Protein AF-A0A101HIW9-F1 (afdb_monomer_lite)

Organism: NCBI:txid1641389

Secondary structure (DSSP, 8-state):
--B--EE--S--SS-GGGHHHHHHHHHHHHHHHTSTTT----EEEESS--TTSHHHHHHHHHHHHH-GGGEEEEEEETTEEEEEETTEEEEESS-HHHHHHHHHHHHH-TTEEEEEEETTS-EEEGGGT----TT--EEEEEEEEEE-GGGHHHHHHHHTTTS-HHHHHHHHHTTTT-S-EEEEEEEEESSS-TTS--HHHHHHHHHHHHHHTT---SEEEEEE-TTSHHHHTT-STTSHHHHHHHHTGGGSPTT-EEEEEEEEEE-TTS-EEEEEEEEEE---

Structure (mmCIF, N/CA/C/O backbone):
data_AF-A0A101HIW9-F1
#
_entry.id   AF-A0A101HIW9-F1
#
loop_
_atom_site.group_PDB
_atom_site.id
_atom_site.type_symbol
_atom_site.label_atom_id
_atom_site.label_alt_id
_atom_site.label_comp_id
_atom_site.label_asym_id
_atom_site.label_entity_id
_atom_site.label_seq_id
_atom_site.pdbx_PDB_ins_code
_atom_site.Cartn_x
_atom_site.Cartn_y
_atom_site.Cartn_z
_atom_site.occupancy
_atom_site.B_iso_or_equiv
_atom_site.auth_seq_id
_atom_site.auth_comp_id
_atom_site.auth_asym_id
_atom_site.auth_atom_id
_atom_site.pdbx_PDB_model_num
ATOM 1 N N . MET A 1 1 ? 28.608 -1.144 1.216 1.00 34.81 1 MET A N 1
ATOM 2 C CA . MET A 1 1 ? 29.018 -2.524 0.876 1.00 34.81 1 MET A CA 1
ATOM 3 C C . MET A 1 1 ? 27.973 -3.005 -0.121 1.00 34.81 1 MET A C 1
ATOM 5 O O . MET A 1 1 ? 26.808 -2.930 0.231 1.00 34.81 1 MET A O 1
ATOM 9 N N . ASN A 1 2 ? 28.337 -3.330 -1.366 1.00 40.16 2 ASN A N 1
ATOM 10 C CA . ASN A 1 2 ? 27.361 -3.779 -2.369 1.00 40.16 2 ASN A CA 1
ATOM 11 C C . ASN A 1 2 ? 27.163 -5.285 -2.200 1.00 40.16 2 ASN A C 1
ATOM 13 O O . ASN A 1 2 ? 28.128 -6.034 -2.337 1.00 40.16 2 ASN A O 1
ATOM 17 N N . THR A 1 3 ? 25.943 -5.707 -1.889 1.00 48.19 3 THR A N 1
ATOM 18 C CA . THR A 1 3 ? 25.574 -7.124 -1.821 1.00 48.19 3 THR A CA 1
ATOM 19 C C . THR A 1 3 ? 24.766 -7.457 -3.071 1.00 48.19 3 THR A C 1
ATOM 21 O O . THR A 1 3 ? 23.687 -6.896 -3.257 1.00 48.19 3 THR A O 1
ATOM 24 N N . GLU A 1 4 ? 25.291 -8.328 -3.934 1.00 50.09 4 GLU A N 1
ATOM 25 C CA . GLU A 1 4 ? 24.512 -8.951 -5.012 1.00 50.09 4 GLU A CA 1
ATOM 26 C C . GLU A 1 4 ? 23.578 -9.997 -4.388 1.00 50.09 4 GLU A C 1
ATOM 28 O O . GLU A 1 4 ? 24.033 -10.822 -3.593 1.00 50.09 4 GLU A O 1
ATOM 33 N N . LEU A 1 5 ? 22.277 -9.944 -4.694 1.00 57.50 5 LEU A N 1
ATOM 34 C CA . LEU A 1 5 ? 21.265 -10.774 -4.018 1.00 57.50 5 LEU A CA 1
ATOM 35 C C . LEU A 1 5 ? 20.655 -11.878 -4.895 1.00 57.50 5 LEU A C 1
ATOM 37 O O . LEU A 1 5 ? 19.839 -12.652 -4.406 1.00 57.50 5 LEU A O 1
ATOM 41 N N . GLY A 1 6 ? 21.104 -12.031 -6.143 1.00 59.78 6 GLY A N 1
ATOM 42 C CA . GLY A 1 6 ? 20.672 -13.119 -7.026 1.00 59.78 6 GLY A CA 1
ATOM 43 C C . GLY A 1 6 ? 19.211 -13.012 -7.487 1.00 59.78 6 GLY A C 1
ATOM 44 O O . GLY A 1 6 ? 18.568 -11.965 -7.387 1.00 59.78 6 GLY A O 1
ATOM 45 N N . THR A 1 7 ? 18.702 -14.100 -8.064 1.00 56.22 7 THR A N 1
ATOM 46 C CA . THR A 1 7 ? 17.312 -14.247 -8.525 1.00 56.22 7 THR A CA 1
ATOM 47 C C . THR A 1 7 ? 16.359 -14.505 -7.357 1.00 56.22 7 THR A C 1
ATOM 49 O O . THR A 1 7 ? 16.694 -15.230 -6.422 1.00 56.22 7 THR A O 1
ATOM 52 N N . ILE A 1 8 ? 15.145 -13.950 -7.422 1.00 55.88 8 ILE A N 1
ATOM 53 C CA . ILE A 1 8 ? 14.083 -14.208 -6.437 1.00 55.88 8 ILE A CA 1
ATOM 54 C C . ILE A 1 8 ? 13.556 -15.639 -6.657 1.00 55.88 8 ILE A C 1
ATOM 56 O O . ILE A 1 8 ? 12.660 -15.865 -7.465 1.00 55.88 8 ILE A O 1
ATOM 60 N N . GLU A 1 9 ? 14.120 -16.625 -5.956 1.00 49.16 9 GLU A N 1
ATOM 61 C CA . GLU A 1 9 ? 13.663 -18.025 -5.984 1.00 49.16 9 GLU A CA 1
ATOM 62 C C . GLU A 1 9 ? 12.508 -18.273 -5.001 1.00 49.16 9 GLU A C 1
ATOM 64 O O . GLU A 1 9 ? 12.597 -19.076 -4.074 1.00 49.16 9 GLU A O 1
ATOM 69 N N . THR A 1 10 ? 11.391 -17.582 -5.191 1.00 52.78 10 THR A N 1
ATOM 70 C CA . THR A 1 10 ? 10.134 -17.962 -4.537 1.00 52.78 10 THR A CA 1
ATOM 71 C C . THR A 1 10 ? 9.048 -18.025 -5.588 1.00 52.78 10 THR A C 1
ATOM 73 O O . THR A 1 10 ? 8.851 -17.049 -6.313 1.00 52.78 10 THR A O 1
ATOM 76 N N . GLU A 1 11 ? 8.349 -19.161 -5.676 1.00 60.62 11 GLU A N 1
ATOM 77 C CA . GLU A 1 11 ? 7.142 -19.259 -6.496 1.00 60.62 11 GLU A CA 1
ATOM 78 C C . GLU A 1 11 ? 6.208 -18.080 -6.176 1.00 60.62 11 GLU A C 1
ATOM 80 O O . GLU A 1 11 ? 6.000 -17.766 -4.997 1.00 60.62 11 GLU A O 1
ATOM 85 N N . PRO A 1 12 ? 5.665 -17.394 -7.197 1.00 76.94 12 PRO A N 1
ATOM 86 C CA . PRO A 1 12 ? 4.782 -16.268 -6.964 1.00 76.94 12 PRO A CA 1
ATOM 87 C C . PRO A 1 12 ? 3.559 -16.730 -6.166 1.00 76.94 12 PRO A C 1
ATOM 89 O O . PRO A 1 12 ? 2.855 -17.664 -6.541 1.00 76.94 12 PRO A O 1
ATOM 92 N N . ILE A 1 13 ? 3.267 -16.032 -5.071 1.00 86.31 13 ILE A N 1
ATOM 93 C CA . ILE A 1 13 ? 2.107 -16.286 -4.201 1.00 86.31 13 ILE A CA 1
ATOM 94 C C . ILE A 1 13 ? 0.777 -15.806 -4.816 1.00 86.31 13 ILE A C 1
ATOM 96 O O . ILE A 1 13 ? -0.187 -15.565 -4.096 1.00 86.31 13 ILE A O 1
ATOM 100 N N . TYR A 1 14 ? 0.716 -15.659 -6.138 1.00 91.19 14 TYR A N 1
ATOM 101 C CA . TYR A 1 14 ? -0.434 -15.202 -6.915 1.00 91.19 14 TYR A CA 1
ATOM 102 C C . TYR A 1 14 ? -0.603 -16.060 -8.175 1.00 91.19 14 TYR A C 1
ATOM 104 O O . TYR A 1 14 ? 0.326 -16.713 -8.641 1.00 91.19 14 TYR A O 1
ATOM 112 N N . GLU A 1 15 ? -1.813 -16.081 -8.726 1.00 92.50 15 GLU A N 1
ATOM 113 C CA . GLU A 1 15 ? -2.155 -16.819 -9.942 1.00 92.50 15 GLU A CA 1
ATOM 114 C C . GLU A 1 15 ? -2.088 -15.927 -11.181 1.00 92.50 15 GLU A C 1
ATOM 116 O O . GLU A 1 15 ? -2.186 -14.703 -11.109 1.00 92.50 15 GLU A O 1
ATOM 121 N N . LYS A 1 16 ? -2.020 -16.544 -12.367 1.00 92.38 16 LYS A N 1
ATOM 122 C CA . LYS A 1 16 ? -2.019 -15.808 -13.640 1.00 92.38 16 LYS A CA 1
ATOM 123 C C . LYS A 1 16 ? -3.239 -14.888 -13.802 1.00 92.38 16 LYS A C 1
ATOM 125 O O . LYS A 1 16 ? -3.132 -13.818 -14.395 1.00 92.38 16 LYS A O 1
ATOM 130 N N . ALA A 1 17 ? -4.390 -15.289 -13.260 1.00 93.25 17 ALA A N 1
ATOM 131 C CA . ALA A 1 17 ? -5.612 -14.486 -13.273 1.00 93.25 17 ALA A CA 1
ATOM 132 C C . ALA A 1 17 ? -5.530 -13.227 -12.384 1.00 93.25 17 ALA A C 1
ATOM 134 O O . ALA A 1 17 ? -6.309 -12.295 -12.578 1.00 93.25 17 ALA A O 1
ATOM 135 N N . ASP A 1 18 ? -4.589 -13.177 -11.437 1.00 94.69 18 ASP A N 1
ATOM 136 C CA . ASP A 1 18 ? -4.391 -12.051 -10.521 1.00 94.69 18 ASP A CA 1
ATOM 137 C C . ASP A 1 18 ? -3.546 -10.932 -11.147 1.00 94.69 18 ASP A C 1
ATOM 139 O O . ASP A 1 18 ? -3.641 -9.781 -10.719 1.00 94.69 18 ASP A O 1
ATOM 143 N N . ILE A 1 19 ? -2.742 -11.256 -12.169 1.00 95.31 19 ILE A N 1
ATOM 144 C CA . ILE A 1 19 ? -1.736 -10.358 -12.756 1.00 95.31 19 ILE A CA 1
ATOM 145 C C . ILE A 1 19 ? -2.316 -8.998 -13.172 1.00 95.31 19 ILE A C 1
ATOM 147 O O . ILE A 1 19 ? -1.735 -7.991 -12.767 1.00 95.31 19 ILE A O 1
ATOM 151 N N . PRO A 1 20 ? -3.448 -8.901 -13.906 1.00 95.44 20 PRO A N 1
ATOM 152 C CA . PRO A 1 20 ? -3.991 -7.596 -14.285 1.00 95.44 20 PRO A CA 1
ATOM 153 C C . PRO A 1 20 ? -4.339 -6.731 -13.068 1.00 95.44 20 PRO A C 1
ATOM 155 O O . PRO A 1 20 ? -4.004 -5.548 -13.026 1.00 95.44 20 PRO A O 1
ATOM 158 N N . SER A 1 21 ? -4.960 -7.332 -12.049 1.00 95.31 21 SER A N 1
ATOM 159 C CA . SER A 1 21 ? -5.334 -6.648 -10.809 1.00 95.31 21 SER A CA 1
ATOM 160 C C . SER A 1 21 ? -4.121 -6.198 -9.999 1.00 95.31 21 SER A C 1
ATOM 162 O O . SER A 1 21 ? -4.102 -5.065 -9.517 1.00 95.31 21 SER A O 1
ATOM 164 N N . LEU A 1 22 ? -3.108 -7.060 -9.862 1.00 95.44 22 LEU A N 1
ATOM 165 C CA . LEU A 1 22 ? -1.862 -6.727 -9.171 1.00 95.44 22 LEU A CA 1
ATOM 166 C C . LEU A 1 22 ? -1.113 -5.611 -9.882 1.00 95.44 22 LEU A C 1
ATOM 168 O O . LEU A 1 22 ? -0.763 -4.623 -9.244 1.00 95.44 22 LEU A O 1
ATOM 172 N N . ALA A 1 23 ? -0.914 -5.738 -11.195 1.00 95.38 23 ALA A N 1
ATOM 173 C CA . ALA A 1 23 ? -0.228 -4.726 -11.981 1.00 95.38 23 ALA A CA 1
ATOM 174 C C . ALA A 1 23 ? -0.913 -3.368 -11.830 1.00 95.38 23 ALA A C 1
ATOM 176 O O . ALA A 1 23 ? -0.252 -2.391 -11.512 1.00 95.38 23 ALA A O 1
ATOM 177 N N . ALA A 1 24 ? -2.240 -3.312 -11.961 1.00 94.56 24 ALA A N 1
ATOM 178 C CA . ALA A 1 24 ? -3.004 -2.082 -11.788 1.00 94.56 24 ALA A CA 1
ATOM 179 C C . ALA A 1 24 ? -2.847 -1.459 -10.393 1.00 94.56 24 ALA A C 1
ATOM 181 O O . ALA A 1 24 ? -2.619 -0.254 -10.283 1.00 94.56 24 ALA A O 1
ATOM 182 N N . ALA A 1 25 ? -2.942 -2.262 -9.330 1.00 94.81 25 ALA A N 1
ATOM 183 C CA . ALA A 1 25 ? -2.766 -1.787 -7.960 1.00 94.81 25 ALA A CA 1
ATOM 184 C C . ALA A 1 25 ? -1.347 -1.233 -7.725 1.00 94.81 25 ALA A C 1
ATOM 186 O O . ALA A 1 25 ? -1.189 -0.137 -7.182 1.00 94.81 25 ALA A O 1
ATOM 187 N N . LEU A 1 26 ? -0.329 -1.948 -8.213 1.00 94.38 26 LEU A N 1
ATOM 188 C CA . LEU A 1 26 ? 1.074 -1.539 -8.153 1.00 94.38 26 LEU A CA 1
ATOM 189 C C . LEU A 1 26 ? 1.344 -0.277 -8.985 1.00 94.38 26 LEU A C 1
ATOM 191 O O . LEU A 1 26 ? 2.074 0.597 -8.526 1.00 94.38 26 LEU A O 1
ATOM 195 N N . THR A 1 27 ? 0.730 -0.127 -10.163 1.00 94.00 27 THR A N 1
ATOM 196 C CA . THR A 1 27 ? 0.851 1.094 -10.974 1.00 94.00 27 THR A CA 1
ATOM 197 C C . THR A 1 27 ? 0.331 2.303 -10.201 1.00 94.00 27 THR A C 1
ATOM 199 O O . THR A 1 27 ? 1.040 3.299 -10.100 1.00 94.00 27 THR A O 1
ATOM 202 N N . ILE A 1 28 ? -0.858 2.215 -9.583 1.00 92.75 28 ILE A N 1
ATOM 203 C CA . ILE A 1 28 ? -1.391 3.315 -8.758 1.00 92.75 28 ILE A CA 1
ATOM 204 C C . ILE A 1 28 ? -0.431 3.669 -7.622 1.00 92.75 28 ILE A C 1
ATOM 206 O O . ILE A 1 28 ? -0.163 4.854 -7.403 1.00 92.75 28 ILE A O 1
ATOM 210 N N . TYR A 1 29 ? 0.084 2.658 -6.916 1.00 90.62 29 TYR A N 1
ATOM 211 C CA . TYR A 1 29 ? 1.049 2.846 -5.836 1.00 90.62 29 TYR A CA 1
ATOM 212 C C . TYR A 1 29 ? 2.284 3.611 -6.325 1.00 90.62 29 TYR A C 1
ATOM 214 O O . TYR A 1 29 ? 2.568 4.708 -5.845 1.00 90.62 29 TYR A O 1
ATOM 222 N N . VAL A 1 30 ? 2.974 3.082 -7.336 1.00 91.19 30 VAL A N 1
ATOM 223 C CA . VAL A 1 30 ? 4.224 3.660 -7.843 1.00 91.19 30 VAL A CA 1
ATOM 224 C C . VAL A 1 30 ? 3.991 5.071 -8.387 1.00 91.19 30 VAL A C 1
ATOM 226 O O . VAL A 1 30 ? 4.743 5.988 -8.052 1.00 91.19 30 VAL A O 1
ATOM 229 N N . THR A 1 31 ? 2.921 5.294 -9.157 1.00 91.31 31 THR A N 1
ATOM 230 C CA . THR A 1 31 ? 2.594 6.621 -9.699 1.00 91.31 31 THR A CA 1
ATOM 231 C C . THR A 1 31 ? 2.327 7.649 -8.598 1.00 91.31 31 THR A C 1
ATOM 233 O O . THR A 1 31 ? 2.721 8.810 -8.733 1.00 91.31 31 THR A O 1
ATOM 236 N N . ALA A 1 32 ? 1.656 7.264 -7.511 1.00 86.00 32 ALA A N 1
ATOM 237 C CA . ALA A 1 32 ? 1.356 8.185 -6.421 1.00 86.00 32 ALA A CA 1
ATOM 238 C C . ALA A 1 32 ? 2.575 8.511 -5.563 1.00 86.00 32 ALA A C 1
ATOM 240 O O . ALA A 1 32 ? 2.798 9.680 -5.248 1.00 86.00 32 ALA A O 1
ATOM 241 N N . PHE A 1 33 ? 3.381 7.505 -5.226 1.00 85.25 33 PHE A N 1
ATOM 242 C CA . PHE A 1 33 ? 4.574 7.689 -4.402 1.00 85.25 33 PHE A CA 1
ATOM 243 C C . PHE A 1 33 ? 5.720 8.363 -5.171 1.00 85.25 33 PHE A C 1
ATOM 245 O O . PHE A 1 33 ? 6.535 9.056 -4.571 1.00 85.25 33 PHE A O 1
ATOM 252 N N . SER A 1 34 ? 5.720 8.302 -6.507 1.00 87.00 34 SER A N 1
ATOM 253 C CA . SER A 1 34 ? 6.641 9.077 -7.357 1.00 87.00 34 SER A CA 1
ATOM 254 C C . SER A 1 34 ? 6.387 10.592 -7.329 1.00 87.00 34 SER A C 1
ATOM 256 O O . SER A 1 34 ? 7.214 11.374 -7.805 1.00 87.00 34 SER A O 1
ATOM 258 N N . LYS A 1 35 ? 5.242 11.035 -6.796 1.00 82.12 35 LYS A N 1
ATOM 259 C CA . LYS A 1 35 ? 4.854 12.449 -6.704 1.00 82.12 35 LYS A CA 1
ATOM 260 C C . LYS A 1 35 ? 5.071 12.986 -5.281 1.00 82.12 35 LYS A C 1
ATOM 262 O O . LYS A 1 35 ? 5.187 12.209 -4.328 1.00 82.12 35 LYS A O 1
ATOM 267 N N . PRO A 1 36 ? 5.111 14.320 -5.095 1.00 73.75 36 PRO A N 1
ATOM 268 C CA . PRO A 1 36 ? 5.168 14.899 -3.763 1.00 73.75 36 PRO A CA 1
ATOM 269 C C . PRO A 1 36 ? 4.015 14.411 -2.870 1.00 73.75 36 PRO A C 1
ATOM 271 O O . PRO A 1 36 ? 2.881 14.302 -3.340 1.00 73.75 36 PRO A O 1
ATOM 274 N N . PRO A 1 37 ? 4.272 14.207 -1.568 1.00 67.50 37 PRO A N 1
ATOM 275 C CA . PRO A 1 37 ? 5.531 14.492 -0.867 1.00 67.50 37 PRO A CA 1
ATOM 276 C C . PRO A 1 37 ? 6.562 13.364 -0.869 1.00 67.50 37 PRO A C 1
ATOM 278 O O . PRO A 1 37 ? 7.690 13.616 -0.469 1.00 67.50 37 PRO A O 1
ATOM 281 N N . PHE A 1 38 ? 6.179 12.151 -1.265 1.00 75.69 38 PHE A N 1
ATOM 282 C CA . PHE A 1 38 ? 7.033 10.975 -1.126 1.00 75.69 38 PHE A CA 1
ATOM 283 C C . PHE A 1 38 ? 8.233 11.050 -2.074 1.00 75.69 38 PHE A C 1
ATOM 285 O O . PHE A 1 38 ? 9.352 10.782 -1.653 1.00 75.69 38 PHE A O 1
ATOM 292 N N . ASN A 1 39 ? 8.012 11.514 -3.313 1.00 78.19 39 ASN A N 1
ATOM 293 C CA . ASN A 1 39 ? 9.052 11.687 -4.335 1.00 78.19 39 ASN A CA 1
ATOM 294 C C . ASN A 1 39 ? 9.911 10.423 -4.560 1.00 78.19 39 ASN A C 1
ATOM 296 O O . ASN A 1 39 ? 11.082 10.513 -4.923 1.00 78.19 39 ASN A O 1
ATOM 300 N N . GLU A 1 40 ? 9.323 9.239 -4.387 1.00 83.75 40 GLU A N 1
ATOM 301 C CA . GLU A 1 40 ? 9.961 7.926 -4.528 1.00 83.75 40 GLU A CA 1
ATOM 302 C C . GLU A 1 40 ? 10.022 7.495 -6.001 1.00 83.75 40 GLU A C 1
ATOM 304 O O . GLU A 1 40 ? 9.524 6.442 -6.400 1.00 83.75 40 GLU A O 1
ATOM 309 N N . LYS A 1 41 ? 10.600 8.355 -6.843 1.00 88.31 41 LYS A N 1
ATOM 310 C CA . LYS A 1 41 ? 10.679 8.128 -8.287 1.00 88.31 41 LYS A CA 1
ATOM 311 C C . LYS A 1 41 ? 11.554 6.929 -8.622 1.00 88.31 41 LYS A C 1
ATOM 313 O O . LYS A 1 41 ? 12.650 6.770 -8.084 1.00 88.31 41 LYS A O 1
ATOM 318 N N . TRP A 1 42 ? 11.101 6.139 -9.587 1.00 92.25 42 TRP A N 1
ATOM 319 C CA . TRP A 1 42 ? 11.927 5.108 -10.203 1.00 92.25 42 TRP A CA 1
ATOM 320 C C . TRP A 1 42 ? 12.833 5.740 -11.256 1.00 92.25 42 TRP A C 1
ATOM 322 O O . TRP A 1 42 ? 12.396 6.600 -12.019 1.00 92.25 42 TRP A O 1
ATOM 332 N N . THR A 1 43 ? 14.096 5.319 -11.301 1.00 92.19 43 THR A N 1
ATOM 333 C CA . THR A 1 43 ? 15.076 5.850 -12.261 1.00 92.19 43 THR A CA 1
ATOM 334 C C . THR A 1 43 ? 15.527 4.748 -13.204 1.00 92.19 43 THR A C 1
ATOM 336 O O . THR A 1 43 ? 16.073 3.744 -12.756 1.00 92.19 43 THR A O 1
ATOM 339 N N . VAL A 1 44 ? 15.331 4.934 -14.509 1.00 93.69 44 VAL A N 1
ATOM 340 C CA . VAL A 1 44 ? 15.796 3.988 -15.534 1.00 93.69 44 VAL A CA 1
ATOM 341 C C . VAL A 1 44 ? 17.227 4.332 -15.923 1.00 93.69 44 VAL A C 1
ATOM 343 O O . VAL A 1 44 ? 17.543 5.479 -16.232 1.00 93.69 44 VAL A O 1
ATOM 346 N N . GLN A 1 45 ? 18.104 3.337 -15.852 1.00 93.19 45 GLN A N 1
ATOM 347 C CA . GLN A 1 45 ? 19.527 3.464 -16.165 1.00 93.19 45 GLN A CA 1
ATOM 348 C C . GLN A 1 45 ? 19.826 2.942 -17.574 1.00 93.19 45 GLN A C 1
ATOM 350 O O . GLN A 1 45 ? 20.647 3.522 -18.281 1.00 93.19 45 GLN A O 1
ATOM 355 N N . GLU A 1 46 ? 19.168 1.849 -17.970 1.00 93.19 46 GLU A N 1
ATOM 356 C CA . GLU A 1 46 ? 19.335 1.173 -19.261 1.00 93.19 46 GLU A CA 1
ATOM 357 C C . GLU A 1 46 ? 17.965 0.620 -19.714 1.00 93.19 46 GLU A C 1
ATOM 359 O O . GLU A 1 46 ? 17.185 0.175 -18.868 1.00 93.19 46 GLU A O 1
ATOM 364 N N . GLY A 1 47 ? 17.677 0.642 -21.021 1.00 91.94 47 GLY A N 1
ATOM 365 C CA . GLY A 1 47 ? 16.416 0.159 -21.615 1.00 91.94 47 GLY A CA 1
ATOM 366 C C . GLY A 1 47 ? 15.443 1.266 -22.054 1.00 91.94 47 GLY A C 1
ATOM 367 O O . GLY A 1 47 ? 15.602 2.428 -21.685 1.00 91.94 47 GLY A O 1
ATOM 368 N N . ASP A 1 48 ? 14.447 0.895 -22.868 1.00 90.25 48 ASP A N 1
ATOM 369 C CA . ASP A 1 48 ? 13.355 1.771 -23.328 1.00 90.25 48 ASP A CA 1
ATOM 370 C C . ASP A 1 48 ? 12.113 1.537 -22.455 1.00 90.25 48 ASP A C 1
ATOM 372 O O . ASP A 1 48 ? 11.286 0.669 -22.731 1.00 90.25 48 ASP A O 1
ATOM 376 N N . PHE A 1 49 ? 12.069 2.239 -21.324 1.00 93.38 49 PHE A N 1
ATOM 377 C CA . PHE A 1 49 ? 11.002 2.171 -20.329 1.00 93.38 49 PHE A CA 1
ATOM 378 C C . PHE A 1 49 ? 10.871 3.534 -19.645 1.00 93.38 49 PHE A C 1
ATOM 380 O O . PHE A 1 49 ? 11.866 4.096 -19.182 1.00 93.38 49 PHE A O 1
ATOM 387 N N . ASN A 1 50 ? 9.652 4.060 -19.550 1.00 93.69 50 ASN A N 1
ATOM 388 C CA . ASN A 1 50 ? 9.337 5.290 -18.843 1.00 93.69 50 ASN A CA 1
ATOM 389 C C . ASN A 1 50 ? 8.360 5.029 -17.677 1.00 93.69 50 ASN A C 1
ATOM 391 O O . ASN A 1 50 ? 7.147 4.975 -17.885 1.00 93.69 50 ASN A O 1
ATOM 395 N N . PRO A 1 51 ? 8.846 4.944 -16.423 1.00 91.62 51 PRO A N 1
ATOM 396 C CA . PRO A 1 51 ? 7.997 4.694 -15.259 1.00 91.62 51 PRO A CA 1
ATOM 397 C C . PRO A 1 51 ? 7.060 5.865 -14.911 1.00 91.62 51 PRO A C 1
ATOM 399 O O . PRO A 1 51 ? 6.190 5.704 -14.055 1.00 91.62 51 PRO A O 1
ATOM 402 N N . GLU A 1 52 ? 7.235 7.045 -15.521 1.00 90.50 52 GLU A N 1
ATOM 403 C CA . GLU A 1 52 ? 6.341 8.191 -15.313 1.00 90.50 52 GLU A CA 1
ATOM 404 C C . GLU A 1 52 ? 5.069 8.110 -16.181 1.00 90.50 52 GLU A C 1
ATOM 406 O O . GLU A 1 52 ? 4.060 8.725 -15.825 1.00 90.50 52 GLU A O 1
ATOM 411 N N . GLU A 1 53 ? 5.083 7.324 -17.267 1.00 93.00 53 GLU A N 1
ATOM 412 C CA . GLU A 1 53 ? 3.919 7.083 -18.128 1.00 93.00 53 GLU A CA 1
ATOM 413 C C . GLU A 1 53 ? 3.099 5.905 -17.596 1.00 93.00 53 GLU A C 1
ATOM 415 O O . GLU A 1 53 ? 3.608 4.803 -17.375 1.00 93.00 53 GLU A O 1
ATOM 420 N N . PHE A 1 54 ? 1.804 6.136 -17.377 1.00 90.88 54 PHE A N 1
ATOM 421 C CA . PHE A 1 54 ? 0.942 5.195 -16.664 1.00 90.88 54 PHE A CA 1
ATOM 422 C C . PHE A 1 54 ? 0.815 3.850 -17.395 1.00 90.88 54 PHE A C 1
ATOM 424 O O . PHE A 1 54 ? 0.952 2.784 -16.789 1.00 90.88 54 PHE A O 1
ATOM 431 N N . GLU A 1 55 ? 0.557 3.893 -18.701 1.00 92.38 55 GLU A N 1
ATOM 432 C CA . GLU A 1 55 ? 0.378 2.712 -19.544 1.00 92.38 55 GLU A CA 1
ATOM 433 C C . GLU A 1 55 ? 1.670 1.902 -19.693 1.00 92.38 55 GLU A C 1
ATOM 435 O O . GLU A 1 55 ? 1.620 0.668 -19.709 1.00 92.38 55 GLU A O 1
ATOM 440 N N . ASP A 1 56 ? 2.818 2.579 -19.769 1.00 94.56 56 ASP A N 1
ATOM 441 C CA . ASP A 1 56 ? 4.124 1.930 -19.886 1.00 94.56 56 ASP A CA 1
ATOM 442 C C . ASP A 1 56 ? 4.497 1.228 -18.573 1.00 94.56 56 ASP A C 1
ATOM 444 O O . ASP A 1 56 ? 4.780 0.030 -18.555 1.00 94.56 56 ASP A O 1
ATOM 448 N N . LEU A 1 57 ? 4.338 1.915 -17.436 1.00 94.62 57 LEU A N 1
ATOM 449 C CA . LEU A 1 57 ? 4.508 1.325 -16.107 1.00 94.62 57 LEU A CA 1
ATOM 450 C C . LEU A 1 57 ? 3.588 0.119 -15.873 1.00 94.62 57 LEU A C 1
ATOM 452 O O . LEU A 1 57 ? 4.033 -0.901 -15.342 1.00 94.62 57 LEU A O 1
ATOM 456 N N . ASN A 1 58 ? 2.313 0.202 -16.260 1.00 94.12 58 ASN A N 1
ATOM 457 C CA . ASN A 1 58 ? 1.392 -0.923 -16.114 1.00 94.12 58 ASN A CA 1
ATOM 458 C C . ASN A 1 58 ? 1.804 -2.118 -16.982 1.00 94.12 58 ASN A C 1
ATOM 460 O O . ASN A 1 58 ? 1.869 -3.245 -16.489 1.00 94.12 58 ASN A O 1
ATOM 464 N N . SER A 1 59 ? 2.154 -1.867 -18.244 1.00 94.25 59 SER A N 1
ATOM 465 C CA . SER A 1 59 ? 2.619 -2.899 -19.176 1.00 94.25 59 SER A CA 1
ATOM 466 C C . SER A 1 59 ? 3.916 -3.554 -18.697 1.00 94.25 59 SER A C 1
ATOM 468 O O . SER A 1 59 ? 4.061 -4.779 -18.756 1.00 94.25 59 SER A O 1
ATOM 470 N N . PHE A 1 60 ? 4.847 -2.760 -18.170 1.00 95.56 60 PHE A N 1
ATOM 471 C CA . PHE A 1 60 ? 6.078 -3.242 -17.557 1.00 95.56 60 PHE A CA 1
ATOM 472 C C . PHE A 1 60 ? 5.786 -4.156 -16.359 1.00 95.56 60 PHE A C 1
ATOM 474 O O . PHE A 1 60 ? 6.263 -5.290 -16.318 1.00 95.56 60 PHE A O 1
ATOM 481 N N . LEU A 1 61 ? 4.936 -3.718 -15.425 1.00 95.31 61 LEU A N 1
ATOM 482 C CA . LEU A 1 61 ? 4.571 -4.501 -14.240 1.00 95.31 61 LEU A CA 1
ATOM 483 C C . LEU A 1 61 ? 3.839 -5.804 -14.590 1.00 95.31 61 LEU A C 1
ATOM 485 O O . LEU A 1 61 ? 4.117 -6.827 -13.969 1.00 95.31 61 LEU A O 1
ATOM 489 N N . ILE A 1 62 ? 2.968 -5.816 -15.608 1.00 95.50 62 ILE A N 1
ATOM 490 C CA . ILE A 1 62 ? 2.362 -7.059 -16.122 1.00 95.50 62 ILE A CA 1
ATOM 491 C C . ILE A 1 62 ? 3.450 -8.039 -16.570 1.00 95.50 62 ILE A C 1
ATOM 493 O O . ILE A 1 62 ? 3.395 -9.215 -16.220 1.00 95.50 62 ILE A O 1
ATOM 497 N N . ASN A 1 63 ? 4.451 -7.568 -17.321 1.00 95.38 63 ASN A N 1
ATOM 498 C CA . ASN A 1 63 ? 5.540 -8.422 -17.791 1.00 95.38 63 ASN A CA 1
ATOM 499 C C . ASN A 1 63 ? 6.395 -8.965 -16.641 1.00 95.38 63 ASN A C 1
ATOM 501 O O . ASN A 1 63 ? 6.755 -10.142 -16.669 1.00 95.38 63 ASN A O 1
ATOM 505 N N . VAL A 1 64 ? 6.700 -8.128 -15.645 1.00 94.88 64 VAL A N 1
ATOM 506 C CA . VAL A 1 64 ? 7.430 -8.542 -14.439 1.00 94.88 64 VAL A CA 1
ATOM 507 C C . VAL A 1 64 ? 6.658 -9.624 -13.686 1.00 94.88 64 VAL A C 1
ATOM 509 O O . VAL A 1 64 ? 7.241 -10.636 -13.314 1.00 94.88 64 VAL A O 1
ATOM 512 N N . LEU A 1 65 ? 5.348 -9.451 -13.502 1.00 94.75 65 LEU A N 1
ATOM 513 C CA . LEU A 1 65 ? 4.500 -10.414 -12.794 1.00 94.75 65 LEU A CA 1
ATOM 514 C C . LEU A 1 65 ? 4.250 -11.710 -13.588 1.00 94.75 65 LEU A C 1
ATOM 516 O O . LEU A 1 65 ? 4.066 -12.764 -12.990 1.00 94.75 65 LEU A O 1
ATOM 520 N N . ASP A 1 66 ? 4.239 -11.663 -14.924 1.00 94.38 66 ASP A N 1
ATOM 521 C CA . ASP A 1 66 ? 4.103 -12.866 -15.768 1.00 94.38 66 ASP A CA 1
ATOM 522 C C . ASP A 1 66 ? 5.407 -13.680 -15.824 1.00 94.38 66 ASP A C 1
ATOM 524 O O . ASP A 1 66 ? 5.372 -14.890 -16.050 1.00 94.38 66 ASP A O 1
ATOM 528 N N . LYS A 1 67 ? 6.562 -13.036 -15.598 1.00 92.75 67 LYS A N 1
ATOM 529 C CA . LYS A 1 67 ? 7.887 -13.679 -15.603 1.00 92.75 67 LYS A CA 1
ATOM 530 C C . LYS A 1 67 ? 8.765 -13.229 -14.430 1.00 92.75 67 LYS A C 1
ATOM 532 O O . LYS A 1 67 ? 9.843 -12.680 -14.658 1.00 92.75 67 LYS A O 1
ATOM 537 N N . PRO A 1 68 ? 8.359 -13.481 -13.176 1.00 90.19 68 PRO A N 1
ATOM 538 C CA . PRO A 1 68 ? 9.078 -12.983 -12.004 1.00 90.19 68 PRO A CA 1
ATOM 539 C C . PRO A 1 68 ? 10.514 -13.512 -11.909 1.00 90.19 68 PRO A C 1
ATOM 541 O O . PRO A 1 68 ? 11.380 -12.819 -11.388 1.00 90.19 68 PRO A O 1
ATOM 544 N N . GLN A 1 69 ? 10.798 -14.694 -12.466 1.00 87.31 69 GLN A N 1
ATOM 545 C CA . GLN A 1 69 ? 12.147 -15.268 -12.511 1.00 87.31 69 GLN A CA 1
ATOM 546 C C . GLN A 1 69 ? 13.141 -14.464 -13.368 1.00 87.31 69 GLN A C 1
ATOM 548 O O . GLN A 1 69 ? 14.348 -14.613 -13.197 1.00 87.31 69 GLN A O 1
ATOM 553 N N . ASP A 1 70 ? 12.651 -13.622 -14.286 1.00 91.56 70 ASP A N 1
ATOM 554 C CA . ASP A 1 70 ? 13.494 -12.761 -15.124 1.00 91.56 70 ASP A CA 1
ATOM 555 C C . ASP A 1 70 ? 13.885 -11.457 -14.385 1.00 91.56 70 ASP A C 1
ATOM 557 O O . ASP A 1 70 ? 14.669 -10.666 -14.916 1.00 91.56 70 ASP A O 1
ATOM 561 N N . LEU A 1 71 ? 13.330 -11.202 -13.187 1.00 90.94 71 LEU A N 1
ATOM 562 C CA . LEU A 1 71 ? 13.669 -10.059 -12.336 1.00 90.94 71 LEU A CA 1
ATOM 563 C C . LEU A 1 71 ? 14.854 -10.408 -11.424 1.00 90.94 71 LEU A C 1
ATOM 565 O O . LEU A 1 71 ? 14.758 -11.254 -10.533 1.00 90.94 71 LEU A O 1
ATOM 569 N N . ILE A 1 72 ? 15.965 -9.707 -11.619 1.00 90.12 72 ILE A N 1
ATOM 570 C CA . ILE A 1 72 ? 17.214 -9.874 -10.873 1.00 90.12 72 ILE A CA 1
ATOM 571 C C . ILE A 1 72 ? 17.420 -8.668 -9.954 1.00 90.12 72 ILE A C 1
ATOM 573 O O . ILE A 1 72 ? 17.313 -7.517 -10.389 1.00 90.12 72 ILE A O 1
ATOM 577 N N . ILE A 1 73 ? 17.750 -8.927 -8.685 1.00 87.81 73 ILE A N 1
ATOM 578 C CA . ILE A 1 73 ? 18.131 -7.890 -7.719 1.00 87.81 73 ILE A CA 1
ATOM 579 C C . ILE A 1 73 ? 19.656 -7.755 -7.744 1.00 87.81 73 ILE A C 1
ATOM 581 O O . ILE A 1 73 ? 20.381 -8.518 -7.100 1.00 87.81 73 ILE A O 1
ATOM 585 N N . ASN A 1 74 ? 20.146 -6.781 -8.511 1.00 79.88 74 ASN A N 1
ATOM 586 C CA . ASN A 1 74 ? 21.577 -6.595 -8.748 1.00 79.88 74 ASN A CA 1
ATOM 587 C C . ASN A 1 74 ? 22.296 -6.042 -7.516 1.00 79.88 74 ASN A C 1
ATOM 589 O O . ASN A 1 74 ? 23.392 -6.486 -7.189 1.00 79.88 74 ASN A O 1
ATOM 593 N N . SER A 1 75 ? 21.703 -5.073 -6.819 1.00 74.44 75 SER A N 1
ATOM 594 C CA . SER A 1 75 ? 22.286 -4.543 -5.588 1.00 74.44 75 SER A CA 1
ATOM 595 C C . SER A 1 75 ? 21.264 -3.819 -4.724 1.00 74.44 75 SER A C 1
ATOM 597 O O . SER A 1 75 ? 20.251 -3.309 -5.208 1.00 74.44 75 SER A O 1
ATOM 599 N N . ILE A 1 76 ? 21.582 -3.741 -3.433 1.00 71.00 76 ILE A N 1
ATOM 600 C CA . ILE A 1 76 ? 20.961 -2.816 -2.488 1.00 71.00 76 ILE A CA 1
ATOM 601 C C . ILE A 1 76 ? 22.066 -1.891 -1.981 1.00 71.00 76 ILE A C 1
ATOM 603 O O . ILE A 1 76 ? 23.042 -2.354 -1.387 1.00 71.00 76 ILE A O 1
ATOM 607 N N . ALA A 1 77 ? 21.946 -0.595 -2.260 1.00 62.66 77 ALA A N 1
ATOM 608 C CA . ALA A 1 77 ? 22.891 0.418 -1.802 1.00 62.66 77 ALA A CA 1
ATOM 609 C C . ALA A 1 77 ? 22.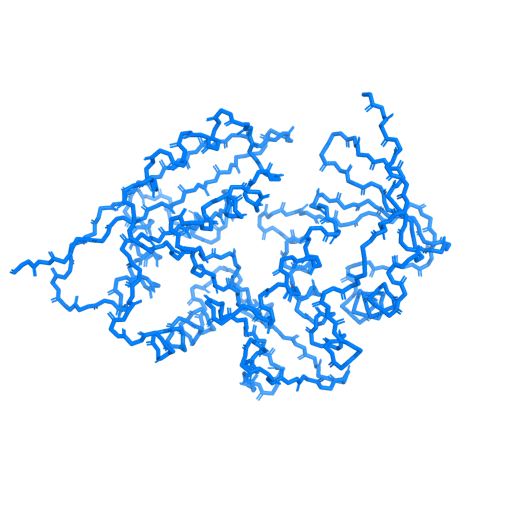143 1.711 -1.474 1.00 62.66 77 ALA A C 1
ATOM 611 O O . ALA A 1 77 ? 21.371 2.189 -2.299 1.00 62.66 77 ALA A O 1
ATOM 612 N N . ASN A 1 78 ? 22.399 2.282 -0.291 1.00 63.59 78 ASN A N 1
ATOM 613 C CA . ASN A 1 78 ? 21.735 3.500 0.201 1.00 63.59 78 ASN A CA 1
ATOM 614 C C . ASN A 1 78 ? 20.204 3.417 0.073 1.00 63.59 78 ASN A C 1
ATOM 616 O O . ASN A 1 78 ? 19.580 4.315 -0.488 1.00 63.59 78 ASN A O 1
ATOM 620 N N . ASP A 1 79 ? 19.643 2.274 0.479 1.00 64.12 79 ASP A N 1
ATOM 621 C CA . ASP A 1 79 ? 18.194 2.026 0.511 1.00 64.12 79 ASP A CA 1
ATOM 622 C C . ASP A 1 79 ? 17.498 2.214 -0.837 1.00 64.12 79 ASP A C 1
ATOM 624 O O . ASP A 1 79 ? 16.304 2.478 -0.922 1.00 64.12 79 ASP A O 1
ATOM 628 N N . LYS A 1 80 ? 18.275 2.039 -1.905 1.00 79.75 80 LYS A N 1
ATOM 629 C CA . LYS A 1 80 ? 17.814 1.906 -3.274 1.00 79.75 80 LYS A CA 1
ATOM 630 C C . LYS A 1 80 ? 18.110 0.500 -3.749 1.00 79.75 80 LYS A C 1
ATOM 632 O O . LYS A 1 80 ? 19.196 -0.044 -3.521 1.00 79.75 80 LYS A O 1
ATOM 637 N N . GLN A 1 81 ? 17.136 -0.079 -4.429 1.00 86.44 81 GLN A N 1
ATOM 638 C CA . GLN A 1 81 ? 17.258 -1.379 -5.054 1.00 86.44 81 GLN A CA 1
ATOM 639 C C . GLN A 1 81 ? 17.494 -1.193 -6.546 1.00 86.44 81 GLN A C 1
ATOM 641 O O . GLN A 1 81 ? 16.646 -0.645 -7.253 1.00 86.44 81 GLN A O 1
ATOM 646 N N . ILE A 1 82 ? 18.639 -1.671 -7.031 1.00 90.19 82 ILE A N 1
ATOM 647 C CA . ILE A 1 82 ? 18.896 -1.770 -8.465 1.00 90.19 82 ILE A CA 1
ATOM 648 C C . ILE A 1 82 ? 18.344 -3.106 -8.938 1.00 90.19 82 ILE A C 1
ATOM 650 O O . ILE A 1 82 ? 18.793 -4.178 -8.529 1.00 90.19 82 ILE A O 1
ATOM 654 N N . ASN A 1 83 ? 17.366 -3.015 -9.822 1.00 92.38 83 ASN A N 1
ATOM 655 C CA . ASN A 1 83 ? 16.675 -4.130 -10.429 1.00 92.38 83 ASN A CA 1
ATOM 656 C C . ASN A 1 83 ? 17.085 -4.244 -11.894 1.00 92.38 83 ASN A C 1
ATOM 658 O O . ASN A 1 83 ? 17.360 -3.244 -12.565 1.00 92.38 83 ASN A O 1
ATOM 662 N N . GLN A 1 84 ? 17.068 -5.467 -12.400 1.00 93.75 84 GLN A N 1
ATOM 663 C CA . GLN A 1 84 ? 17.170 -5.735 -13.819 1.00 93.75 84 GLN A CA 1
ATOM 664 C C . GLN A 1 84 ? 16.073 -6.701 -14.231 1.00 93.75 84 GLN A C 1
ATOM 666 O O . GLN A 1 84 ? 15.917 -7.762 -13.639 1.00 93.75 84 GLN A O 1
ATOM 671 N N . PHE A 1 85 ? 15.319 -6.324 -15.254 1.00 94.12 85 PHE A N 1
ATOM 672 C CA . PHE A 1 85 ? 14.327 -7.177 -15.880 1.00 94.12 85 PHE A CA 1
ATOM 673 C C . PHE A 1 85 ? 14.623 -7.216 -17.374 1.00 94.12 85 PHE A C 1
ATOM 675 O O . PHE A 1 85 ? 14.381 -6.244 -18.090 1.00 94.12 85 PHE A O 1
ATOM 682 N N . ARG A 1 86 ? 15.184 -8.338 -17.836 1.00 92.00 86 ARG A N 1
ATOM 683 C CA . ARG A 1 86 ? 15.720 -8.482 -19.201 1.00 92.00 86 ARG A CA 1
ATOM 684 C C . ARG A 1 86 ? 16.766 -7.393 -19.515 1.00 92.00 86 ARG A C 1
ATOM 686 O O . ARG A 1 86 ? 17.798 -7.327 -18.847 1.00 92.00 86 ARG A O 1
ATOM 693 N N . ASP A 1 87 ? 16.522 -6.578 -20.535 1.00 93.25 87 ASP A N 1
ATOM 694 C CA . ASP A 1 87 ? 17.360 -5.475 -21.009 1.00 93.25 87 ASP A CA 1
ATOM 695 C C . ASP A 1 87 ? 17.087 -4.137 -20.301 1.00 93.25 87 ASP A C 1
ATOM 697 O O . ASP A 1 87 ? 17.773 -3.154 -20.573 1.00 93.25 87 ASP A O 1
ATOM 701 N N . ILE A 1 88 ? 16.127 -4.097 -19.371 1.00 95.19 88 ILE A N 1
ATOM 702 C CA . ILE A 1 88 ? 15.784 -2.894 -18.609 1.00 95.19 88 ILE A CA 1
ATOM 703 C C . ILE A 1 88 ? 16.447 -2.950 -17.235 1.00 95.19 88 ILE A C 1
ATOM 705 O O . ILE A 1 88 ? 16.214 -3.872 -16.449 1.00 95.19 88 ILE A O 1
ATOM 709 N N . LYS A 1 89 ? 17.227 -1.920 -16.914 1.00 94.81 89 LYS A N 1
ATOM 710 C CA . LYS A 1 89 ? 17.854 -1.724 -15.606 1.00 94.81 89 LYS A CA 1
ATOM 711 C C . LYS A 1 89 ? 17.314 -0.459 -14.965 1.00 94.81 89 LYS A C 1
ATOM 713 O O . LYS A 1 89 ? 17.377 0.621 -15.554 1.00 94.81 89 LYS A O 1
ATOM 718 N N . PHE A 1 90 ? 16.809 -0.580 -13.746 1.00 93.88 90 PHE A N 1
ATOM 719 C CA . PHE A 1 90 ? 16.121 0.509 -13.065 1.00 93.88 90 PHE A CA 1
ATOM 720 C C . PHE A 1 90 ? 16.341 0.465 -11.555 1.00 93.88 90 PHE A C 1
ATOM 722 O O . PHE A 1 90 ? 16.592 -0.580 -10.962 1.00 93.88 90 PHE A O 1
ATOM 729 N N . GLU A 1 91 ? 16.248 1.628 -10.931 1.00 92.19 91 GLU A N 1
ATOM 730 C CA . GLU A 1 91 ? 16.428 1.832 -9.502 1.00 92.19 91 GLU A CA 1
ATOM 731 C C . GLU A 1 91 ? 15.085 2.178 -8.855 1.00 92.19 91 GLU A C 1
ATOM 733 O O . GLU A 1 91 ? 14.368 3.052 -9.349 1.00 92.19 91 GLU A O 1
ATOM 738 N N . THR A 1 92 ? 14.759 1.512 -7.748 1.00 89.12 92 THR A N 1
ATOM 739 C CA . THR A 1 92 ? 13.575 1.796 -6.927 1.00 89.12 92 THR A CA 1
ATOM 740 C C . THR A 1 92 ? 13.997 2.207 -5.521 1.00 89.12 92 THR A C 1
ATOM 742 O O . THR A 1 92 ? 14.990 1.700 -5.004 1.00 89.12 92 THR A O 1
ATOM 745 N N . VAL A 1 93 ? 13.253 3.123 -4.892 1.00 82.25 93 VAL A N 1
ATOM 746 C CA . VAL A 1 93 ? 13.468 3.482 -3.477 1.00 82.25 93 VAL A CA 1
ATOM 747 C C . VAL A 1 93 ? 12.948 2.354 -2.589 1.00 82.25 93 VAL A C 1
ATOM 749 O O . VAL A 1 93 ? 13.706 1.727 -1.865 1.00 82.25 93 VAL A O 1
ATOM 752 N N . TYR A 1 94 ? 11.669 1.999 -2.715 1.00 77.56 94 TYR A N 1
ATOM 753 C CA . TYR A 1 94 ? 11.156 0.824 -2.022 1.00 77.56 94 TYR A CA 1
ATOM 754 C C . TYR A 1 94 ? 11.451 -0.466 -2.820 1.00 77.56 94 TYR A C 1
ATOM 756 O O . TYR A 1 94 ? 11.274 -0.483 -4.046 1.00 77.56 94 TYR A O 1
ATOM 764 N N . PRO A 1 95 ? 11.871 -1.562 -2.158 1.00 82.50 95 PRO A N 1
ATOM 765 C CA . PRO A 1 95 ? 12.104 -2.859 -2.790 1.00 82.50 95 PRO A CA 1
ATOM 766 C C . PRO A 1 95 ? 10.905 -3.394 -3.584 1.00 82.50 95 PRO A C 1
ATOM 768 O O . PRO A 1 95 ? 9.893 -3.776 -2.995 1.00 82.50 95 PRO A O 1
ATOM 771 N N . LEU A 1 96 ? 11.010 -3.477 -4.917 1.00 87.50 96 LEU A N 1
ATOM 772 C CA . LEU A 1 96 ? 9.895 -3.892 -5.786 1.00 87.50 96 LEU A CA 1
ATOM 773 C C . LEU A 1 96 ? 9.316 -5.257 -5.388 1.00 87.50 96 LEU A C 1
ATOM 775 O O . LEU A 1 96 ? 8.100 -5.427 -5.314 1.00 87.50 96 LEU A O 1
ATOM 779 N N . ASN A 1 97 ? 10.182 -6.219 -5.076 1.00 84.88 97 ASN A N 1
ATOM 780 C CA . ASN A 1 97 ? 9.776 -7.550 -4.637 1.00 84.88 97 ASN A CA 1
ATOM 781 C C . ASN A 1 97 ? 8.940 -7.510 -3.351 1.00 84.88 97 ASN A C 1
ATOM 783 O O . ASN A 1 97 ? 7.975 -8.258 -3.244 1.00 84.88 97 ASN A O 1
ATOM 787 N N . LYS A 1 98 ? 9.249 -6.607 -2.410 1.00 84.94 98 LYS A N 1
ATOM 788 C CA . LYS A 1 98 ? 8.432 -6.438 -1.203 1.00 84.94 98 LYS A CA 1
ATOM 789 C C . LYS A 1 98 ? 7.062 -5.839 -1.527 1.00 84.94 98 LYS A C 1
ATOM 791 O O . LYS A 1 98 ? 6.079 -6.319 -0.980 1.00 84.94 98 LYS A O 1
ATOM 796 N N . ILE A 1 99 ? 6.967 -4.861 -2.439 1.00 87.56 99 ILE A N 1
ATOM 797 C CA . ILE A 1 99 ? 5.664 -4.286 -2.844 1.00 87.56 99 ILE A CA 1
ATOM 798 C C . ILE A 1 99 ? 4.798 -5.375 -3.477 1.00 87.56 99 ILE A C 1
ATOM 800 O O . ILE A 1 99 ? 3.636 -5.536 -3.109 1.00 87.56 99 ILE A O 1
ATOM 804 N N . ILE A 1 100 ? 5.375 -6.147 -4.406 1.00 91.56 100 ILE A N 1
ATOM 805 C CA . ILE A 1 100 ? 4.681 -7.254 -5.071 1.00 91.56 100 ILE A CA 1
ATOM 806 C C . ILE A 1 100 ? 4.162 -8.247 -4.029 1.00 91.56 100 ILE A C 1
ATOM 808 O O . ILE A 1 100 ? 2.976 -8.577 -4.060 1.00 91.56 100 ILE A O 1
ATOM 812 N N . SER A 1 101 ? 5.008 -8.672 -3.085 1.00 88.69 101 SER A N 1
ATOM 813 C CA . SER A 1 101 ? 4.601 -9.585 -2.015 1.00 88.69 101 SER A CA 1
ATOM 814 C C . SER A 1 101 ? 3.482 -9.002 -1.155 1.00 88.69 101 SER A C 1
ATOM 816 O O . SER A 1 101 ? 2.461 -9.660 -1.000 1.00 88.69 101 SER A O 1
ATOM 818 N N . SER A 1 102 ? 3.586 -7.755 -0.683 1.00 89.38 102 SER A N 1
ATOM 819 C CA . SER A 1 102 ? 2.552 -7.135 0.163 1.00 89.38 102 SER A CA 1
ATOM 820 C C . SER A 1 102 ? 1.180 -7.062 -0.520 1.00 89.38 102 SER A C 1
ATOM 822 O O . SER A 1 102 ? 0.148 -7.298 0.114 1.00 89.38 102 SER A O 1
ATOM 824 N N . TYR A 1 103 ? 1.140 -6.755 -1.820 1.00 93.50 103 TYR A N 1
ATOM 825 C CA . TYR A 1 103 ? -0.115 -6.725 -2.579 1.00 93.50 103 TYR A CA 1
ATOM 826 C C . TYR A 1 103 ? -0.644 -8.130 -2.888 1.00 93.50 103 TYR A C 1
ATOM 828 O O . TYR A 1 103 ? -1.853 -8.358 -2.813 1.00 93.50 103 TYR A O 1
ATOM 836 N N . ALA A 1 104 ? 0.236 -9.080 -3.204 1.00 93.69 104 ALA A N 1
ATOM 837 C CA . ALA A 1 104 ? -0.156 -10.456 -3.478 1.00 93.69 104 ALA A CA 1
ATOM 838 C C . ALA A 1 104 ? -0.625 -11.206 -2.219 1.00 93.69 104 ALA A C 1
ATOM 840 O O . ALA A 1 104 ? -1.609 -11.941 -2.282 1.00 93.69 104 ALA A O 1
ATOM 841 N N . GLU A 1 105 ? -0.006 -10.966 -1.062 1.00 91.69 105 GLU A N 1
ATOM 842 C CA . GLU A 1 105 ? -0.492 -11.455 0.232 1.00 91.69 105 GLU A CA 1
ATOM 843 C C . GLU A 1 105 ? -1.879 -10.879 0.530 1.00 91.69 105 GLU A C 1
ATOM 845 O O . GLU A 1 105 ? -2.806 -11.627 0.834 1.00 91.69 105 GLU A O 1
ATOM 850 N N . ALA A 1 106 ? -2.071 -9.568 0.345 1.00 93.38 106 ALA A N 1
ATOM 851 C CA . ALA A 1 106 ? -3.358 -8.917 0.589 1.00 93.38 106 ALA A CA 1
ATOM 852 C C . ALA A 1 106 ? -4.492 -9.409 -0.331 1.00 93.38 106 ALA A C 1
ATOM 854 O O . ALA A 1 106 ? -5.656 -9.356 0.066 1.00 93.38 106 ALA A O 1
ATOM 855 N N . LEU A 1 107 ? -4.191 -9.909 -1.536 1.00 93.81 107 LEU A N 1
ATOM 856 C CA . LEU A 1 107 ? -5.194 -10.552 -2.396 1.00 93.81 107 LEU A CA 1
ATOM 857 C C . LEU A 1 107 ? -5.775 -11.831 -1.793 1.00 93.81 107 LEU A C 1
ATOM 859 O O . LEU A 1 107 ? -6.906 -12.195 -2.118 1.00 93.81 107 LEU A O 1
ATOM 863 N N . ARG A 1 108 ? -4.987 -12.535 -0.979 1.00 89.56 108 ARG A N 1
ATOM 864 C CA . ARG A 1 108 ? -5.319 -13.860 -0.445 1.00 89.56 108 ARG A CA 1
ATOM 865 C C . ARG A 1 108 ? -5.555 -13.853 1.061 1.00 89.56 108 ARG A C 1
ATOM 867 O O . ARG A 1 108 ? -6.053 -14.845 1.588 1.00 89.56 108 ARG A O 1
ATOM 874 N N . ASP A 1 109 ? -5.221 -12.766 1.753 1.00 90.81 109 ASP A N 1
ATOM 875 C CA . ASP A 1 109 ? -5.432 -12.656 3.191 1.00 90.81 109 ASP A CA 1
ATOM 876 C C . ASP A 1 109 ? -6.909 -12.329 3.500 1.00 90.81 109 ASP A C 1
ATOM 878 O O . ASP A 1 109 ? -7.390 -11.239 3.163 1.00 90.81 109 ASP A O 1
ATOM 882 N N . PRO A 1 110 ? -7.652 -13.225 4.185 1.00 91.06 110 PRO A N 1
ATOM 883 C CA . PRO A 1 110 ? -9.018 -12.932 4.618 1.00 91.06 110 PRO A CA 1
ATOM 884 C C . PRO A 1 110 ? -9.102 -11.701 5.533 1.00 91.06 110 PRO A C 1
ATOM 886 O O . PRO A 1 110 ? -10.146 -11.042 5.570 1.00 91.06 110 PRO A O 1
ATOM 889 N N . GLU A 1 111 ? -8.007 -11.360 6.215 1.00 92.94 111 GLU A N 1
ATOM 890 C CA . GLU A 1 111 ? -7.868 -10.221 7.120 1.00 92.94 111 GLU A CA 1
ATOM 891 C C . GLU A 1 111 ? -7.475 -8.912 6.408 1.00 92.94 111 GLU A C 1
ATOM 893 O O . GLU A 1 111 ? -7.367 -7.863 7.058 1.00 92.94 111 GLU A O 1
ATOM 898 N N . ALA A 1 112 ? -7.354 -8.925 5.075 1.00 94.25 112 ALA A N 1
ATOM 899 C CA . ALA A 1 112 ? -7.075 -7.748 4.259 1.00 94.25 112 ALA A CA 1
ATOM 900 C C . ALA A 1 112 ? -8.308 -7.208 3.510 1.00 94.25 112 ALA A C 1
ATOM 902 O O . ALA A 1 112 ? -9.233 -7.924 3.115 1.00 94.25 112 ALA A O 1
ATOM 903 N N . VAL A 1 113 ? -8.320 -5.900 3.282 1.00 95.50 113 VAL A N 1
ATOM 904 C CA . VAL A 1 113 ? -9.187 -5.199 2.331 1.00 95.50 113 VAL A CA 1
ATOM 905 C C . VAL A 1 113 ? -8.268 -4.587 1.290 1.00 95.50 113 VAL A C 1
ATOM 907 O O . VAL A 1 113 ? -7.545 -3.645 1.599 1.00 95.50 113 VAL A O 1
ATOM 910 N N . LEU A 1 114 ? -8.290 -5.136 0.077 1.00 96.88 114 LEU A N 1
ATOM 911 C CA . LEU A 1 114 ? -7.598 -4.581 -1.080 1.00 96.88 114 LEU A CA 1
ATOM 912 C C . LEU A 1 114 ? -8.642 -4.171 -2.114 1.00 96.88 114 LEU A C 1
ATOM 914 O O . LEU A 1 114 ? -9.373 -5.013 -2.635 1.00 96.88 114 LEU A O 1
ATOM 918 N N . LEU A 1 115 ? -8.718 -2.872 -2.383 1.00 96.38 115 LEU A N 1
ATOM 919 C CA . LEU A 1 115 ? -9.692 -2.263 -3.278 1.00 96.38 115 LEU A CA 1
ATOM 920 C C . LEU A 1 115 ? -8.987 -1.554 -4.420 1.00 96.38 115 LEU A C 1
ATOM 922 O O . LEU A 1 115 ? -7.973 -0.889 -4.208 1.00 96.38 115 LEU A O 1
ATOM 926 N N . LEU A 1 116 ? -9.591 -1.614 -5.600 1.00 95.06 116 LEU A N 1
ATOM 927 C CA . LEU A 1 116 ? -9.157 -0.868 -6.772 1.00 95.06 116 LEU A CA 1
ATOM 928 C C . LEU A 1 116 ? -10.348 -0.114 -7.356 1.00 95.06 116 LEU A C 1
ATOM 930 O O . LEU A 1 116 ? -11.417 -0.691 -7.528 1.00 95.06 116 LEU A O 1
ATOM 934 N N . LYS A 1 117 ? -10.184 1.168 -7.672 1.00 92.88 117 LYS A N 1
ATOM 935 C CA . LYS A 1 117 ? -11.222 1.964 -8.336 1.00 92.88 117 LYS A CA 1
ATOM 936 C C . LYS A 1 117 ? -10.887 2.137 -9.809 1.00 92.88 117 LYS A C 1
ATOM 938 O O . LYS A 1 117 ? -9.835 2.686 -10.129 1.00 92.88 117 LYS A O 1
ATOM 943 N N . GLY A 1 118 ? -11.786 1.730 -10.698 1.00 88.62 118 GLY A N 1
ATOM 944 C CA . GLY A 1 118 ? -11.695 2.018 -12.130 1.00 88.62 118 GLY A CA 1
ATOM 945 C C . GLY A 1 118 ? -12.121 3.449 -12.473 1.00 88.62 118 GLY A C 1
ATOM 946 O O . GLY A 1 118 ? -12.821 4.113 -11.706 1.00 88.62 118 GLY A O 1
ATOM 947 N N . ASN A 1 119 ? -11.743 3.927 -13.658 1.00 79.69 119 ASN A N 1
ATOM 948 C CA . ASN A 1 119 ? -12.133 5.255 -14.150 1.00 79.69 119 ASN A CA 1
ATOM 949 C C . ASN A 1 119 ? -13.663 5.418 -14.327 1.00 79.69 119 ASN A C 1
ATOM 951 O O . ASN A 1 119 ? -14.189 6.525 -14.262 1.00 79.69 119 ASN A O 1
ATOM 955 N N . SER A 1 120 ? -14.401 4.311 -14.476 1.00 78.69 120 SER A N 1
ATOM 956 C CA . SER A 1 120 ? -15.873 4.249 -14.529 1.00 78.69 120 SER A CA 1
ATOM 957 C C . SER A 1 120 ? -16.572 4.469 -13.177 1.00 78.69 120 SER A C 1
ATOM 959 O O . SER A 1 120 ? -17.795 4.408 -13.111 1.00 78.69 120 SER A O 1
ATOM 961 N N . ASN A 1 121 ? -15.819 4.754 -12.106 1.00 78.38 121 ASN A N 1
ATOM 962 C CA . ASN A 1 121 ? -16.243 4.749 -10.698 1.00 78.38 121 ASN A CA 1
ATOM 963 C C . ASN A 1 121 ? -16.572 3.374 -10.098 1.00 78.38 121 ASN A C 1
ATOM 965 O O . ASN A 1 121 ? -16.928 3.321 -8.920 1.00 78.38 121 ASN A O 1
ATOM 969 N N . ASP A 1 122 ? -16.388 2.282 -10.838 1.00 89.56 122 ASP A N 1
ATOM 970 C CA . ASP A 1 122 ? -16.522 0.933 -10.285 1.00 89.56 122 ASP A CA 1
ATOM 971 C C . ASP A 1 122 ? -15.421 0.662 -9.250 1.00 89.56 122 ASP A C 1
ATOM 973 O O . ASP A 1 122 ? -14.254 1.010 -9.462 1.00 89.56 122 ASP A O 1
ATOM 977 N N . ILE A 1 123 ? -15.793 0.042 -8.128 1.00 93.88 123 ILE A N 1
ATOM 978 C CA . ILE A 1 123 ? -14.867 -0.388 -7.076 1.00 93.88 123 ILE A CA 1
ATOM 979 C C . ILE A 1 123 ? -14.797 -1.906 -7.108 1.00 93.88 123 ILE A C 1
ATOM 981 O O . ILE A 1 123 ? -15.811 -2.570 -6.925 1.00 93.88 123 ILE A O 1
ATOM 985 N N . TYR A 1 124 ? -13.587 -2.420 -7.287 1.00 95.38 124 TYR A N 1
ATOM 986 C CA . TYR A 1 124 ? -13.284 -3.839 -7.313 1.00 95.38 124 TYR A CA 1
ATOM 987 C C . TYR A 1 124 ? -12.716 -4.278 -5.962 1.00 95.38 124 TYR A C 1
ATOM 989 O O . TYR A 1 124 ? -11.714 -3.725 -5.497 1.00 95.38 124 TYR A O 1
ATOM 997 N N . ARG A 1 125 ? -13.339 -5.277 -5.335 1.00 96.25 125 ARG A N 1
ATOM 998 C CA . ARG A 1 125 ? -12.931 -5.876 -4.055 1.00 96.25 125 ARG A CA 1
ATOM 999 C C . ARG A 1 125 ? -11.946 -7.016 -4.289 1.00 96.25 125 ARG A C 1
ATOM 1001 O O . ARG A 1 125 ? -12.287 -8.196 -4.226 1.00 96.25 125 ARG A O 1
ATOM 1008 N N . LEU A 1 126 ? -10.699 -6.662 -4.585 1.00 96.25 126 LEU A N 1
ATOM 1009 C CA . LEU A 1 126 ? -9.684 -7.619 -5.025 1.00 96.25 126 LEU A CA 1
ATOM 1010 C C . LEU A 1 126 ? -9.395 -8.720 -3.988 1.00 96.25 126 LEU A C 1
ATOM 1012 O O . LEU A 1 126 ? -9.253 -9.887 -4.364 1.00 96.25 126 LEU A O 1
ATOM 1016 N N . SER A 1 127 ? -9.376 -8.379 -2.692 1.00 95.31 127 SER A N 1
ATOM 1017 C CA . SER A 1 127 ? -9.203 -9.363 -1.605 1.00 95.31 127 SER A CA 1
ATOM 1018 C C . SER A 1 127 ? -10.438 -10.241 -1.344 1.00 95.31 127 SER A C 1
ATOM 1020 O O . SER A 1 127 ? -10.378 -11.164 -0.538 1.00 95.31 127 SER A O 1
ATOM 1022 N N . GLU A 1 128 ? -11.560 -9.983 -2.023 1.00 94.62 128 GLU A N 1
ATOM 1023 C CA . GLU A 1 128 ? -12.768 -10.825 -2.006 1.00 94.62 128 GLU A CA 1
ATOM 1024 C C . GLU A 1 128 ? -12.884 -11.693 -3.274 1.00 94.62 128 GLU A C 1
ATOM 1026 O O . GLU A 1 128 ? -13.902 -12.341 -3.503 1.00 94.62 128 GLU A O 1
ATOM 1031 N N . GLY A 1 129 ? -11.830 -11.740 -4.098 1.00 92.75 129 GLY A N 1
ATOM 1032 C CA . GLY A 1 129 ? -11.775 -12.574 -5.302 1.00 92.75 129 GLY A CA 1
ATOM 1033 C C . GLY A 1 129 ? -12.184 -11.860 -6.591 1.00 92.75 129 GLY A C 1
ATOM 1034 O O . GLY A 1 129 ? -12.073 -12.449 -7.665 1.00 92.75 129 GLY A O 1
ATOM 1035 N N . GLU A 1 130 ? -12.599 -10.591 -6.533 1.00 94.94 130 GLU A N 1
ATOM 1036 C CA . GLU A 1 130 ? -12.886 -9.824 -7.747 1.00 94.94 130 GLU A CA 1
ATOM 1037 C C . GLU A 1 130 ? -11.606 -9.553 -8.544 1.00 94.94 130 GLU A 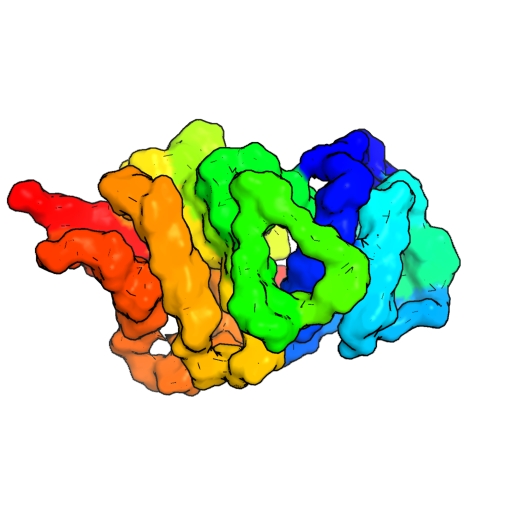C 1
ATOM 1039 O O . GLU A 1 130 ? -10.518 -9.369 -7.990 1.00 94.94 130 GLU A O 1
ATOM 1044 N N . ARG A 1 131 ? -11.725 -9.533 -9.872 1.00 92.94 131 ARG A N 1
ATOM 1045 C CA . ARG A 1 131 ? -10.606 -9.301 -10.787 1.00 92.94 131 ARG A CA 1
ATOM 1046 C C . ARG A 1 131 ? -10.989 -8.272 -11.830 1.00 92.94 131 ARG A C 1
ATOM 1048 O O . ARG A 1 131 ? -12.134 -8.234 -12.276 1.00 92.94 131 ARG A O 1
ATOM 1055 N N . ILE A 1 132 ? -10.016 -7.465 -12.232 1.00 91.00 132 ILE A N 1
ATOM 1056 C CA . ILE A 1 132 ? -10.179 -6.557 -13.362 1.00 91.00 132 ILE A CA 1
ATOM 1057 C C . ILE A 1 132 ? -9.672 -7.198 -14.649 1.00 91.00 132 ILE A C 1
ATOM 1059 O O . ILE A 1 132 ? -8.845 -8.111 -14.638 1.00 91.00 132 ILE A O 1
ATOM 1063 N N . ASN A 1 133 ? -10.156 -6.690 -15.777 1.00 84.31 133 ASN A N 1
ATOM 1064 C CA . ASN A 1 133 ? -9.542 -6.973 -17.066 1.00 84.31 133 ASN A CA 1
ATOM 1065 C C . ASN A 1 133 ? -8.336 -6.039 -17.292 1.00 84.31 133 ASN A C 1
ATOM 1067 O O . ASN A 1 133 ? -8.218 -4.995 -16.654 1.00 84.31 133 ASN A O 1
ATOM 1071 N N . ALA A 1 134 ? -7.459 -6.400 -18.229 1.00 75.69 134 ALA A N 1
ATOM 1072 C CA . ALA A 1 134 ? -6.258 -5.620 -18.546 1.00 75.69 134 ALA A CA 1
ATOM 1073 C C . ALA A 1 134 ? -6.544 -4.232 -19.158 1.00 75.69 134 ALA A C 1
ATOM 1075 O O . ALA A 1 134 ? -5.648 -3.401 -19.215 1.00 75.69 134 ALA A O 1
ATOM 1076 N N . ASN A 1 135 ? -7.778 -3.970 -19.603 1.00 76.50 135 ASN A N 1
ATOM 1077 C CA . ASN A 1 135 ? -8.172 -2.692 -20.203 1.00 76.50 135 ASN A CA 1
ATOM 1078 C C . ASN A 1 135 ? -8.772 -1.717 -19.177 1.00 76.50 135 ASN A C 1
ATOM 1080 O O . ASN A 1 135 ? -9.106 -0.584 -19.529 1.00 76.50 135 ASN A O 1
ATOM 1084 N N . THR A 1 136 ? -8.967 -2.139 -17.926 1.00 80.44 136 THR A N 1
ATOM 1085 C CA . THR A 1 136 ? -9.446 -1.254 -16.869 1.00 80.44 136 THR A CA 1
ATOM 1086 C C . THR A 1 136 ? -8.354 -0.239 -16.558 1.00 80.44 136 THR A C 1
ATOM 1088 O O . THR A 1 136 ? -7.291 -0.617 -16.086 1.00 80.44 136 THR A O 1
ATOM 1091 N N . SER A 1 137 ? -8.628 1.051 -16.755 1.00 85.12 137 SER A N 1
ATOM 1092 C CA . SER A 1 137 ? -7.763 2.130 -16.267 1.00 85.12 137 SER A CA 1
ATOM 1093 C C . SER A 1 137 ? -8.066 2.375 -14.784 1.00 85.12 137 SER A C 1
ATOM 1095 O O . SER A 1 137 ? -9.115 2.960 -14.473 1.00 85.12 137 SER A O 1
ATOM 1097 N N . PRO A 1 138 ? -7.232 1.902 -13.843 1.00 88.62 138 PRO A N 1
ATOM 1098 C CA . PRO A 1 138 ? -7.452 2.178 -12.436 1.00 88.62 138 PRO A CA 1
ATOM 1099 C C . PRO A 1 138 ? -7.128 3.646 -12.146 1.00 88.62 138 PRO A C 1
ATOM 1101 O O . PRO A 1 138 ? -6.356 4.298 -12.843 1.00 88.62 138 PRO A O 1
ATOM 1104 N N . THR A 1 139 ? -7.712 4.167 -11.080 1.00 90.88 139 THR A N 1
ATOM 1105 C CA . THR A 1 139 ? -7.519 5.553 -10.637 1.00 90.88 139 THR A CA 1
ATOM 1106 C C . THR A 1 139 ? -7.211 5.637 -9.154 1.00 90.88 139 THR A C 1
ATOM 1108 O O . THR A 1 139 ? -6.637 6.623 -8.708 1.00 90.88 139 THR A O 1
ATOM 1111 N N . ALA A 1 140 ? -7.557 4.610 -8.377 1.00 91.56 140 ALA A N 1
ATOM 1112 C CA . ALA A 1 140 ? -7.367 4.612 -6.937 1.00 91.56 140 ALA A CA 1
ATOM 1113 C C . ALA A 1 140 ? -7.127 3.199 -6.402 1.00 91.56 140 ALA A C 1
ATOM 1115 O O . ALA A 1 140 ? -7.627 2.229 -6.974 1.00 91.56 140 ALA A O 1
ATOM 1116 N N . VAL A 1 141 ? -6.404 3.098 -5.288 1.00 93.62 141 VAL A N 1
ATOM 1117 C CA . VAL A 1 141 ? -6.124 1.844 -4.582 1.00 93.62 141 VAL A CA 1
ATOM 1118 C C . VAL A 1 141 ? -6.217 2.063 -3.076 1.00 93.62 141 VAL A C 1
ATOM 1120 O O . VAL A 1 141 ? -5.816 3.113 -2.569 1.00 93.62 141 VAL A O 1
ATOM 1123 N N . ALA A 1 142 ? -6.786 1.102 -2.356 1.00 92.62 142 ALA A N 1
ATOM 1124 C CA . ALA A 1 142 ? -6.771 1.092 -0.898 1.00 92.62 142 ALA A CA 1
ATOM 1125 C C . ALA A 1 142 ? -6.391 -0.296 -0.397 1.00 92.62 142 ALA A C 1
ATOM 1127 O O . ALA A 1 142 ? -6.994 -1.280 -0.824 1.00 92.62 142 ALA A O 1
ATOM 1128 N N . ARG A 1 143 ? -5.424 -0.363 0.517 1.00 93.56 143 ARG A N 1
ATOM 1129 C CA . ARG A 1 143 ? -4.979 -1.594 1.160 1.00 93.56 143 ARG A CA 1
ATOM 1130 C C . ARG A 1 143 ? -4.967 -1.412 2.669 1.00 93.56 143 ARG A C 1
ATOM 1132 O O . ARG A 1 143 ? -4.231 -0.590 3.212 1.00 93.56 143 ARG A O 1
ATOM 1139 N N . PHE A 1 144 ? -5.791 -2.204 3.336 1.00 93.44 144 PHE A N 1
ATOM 1140 C CA . PHE A 1 144 ? -5.918 -2.250 4.785 1.00 93.44 144 PHE A CA 1
ATOM 1141 C C . PHE A 1 144 ? -5.717 -3.680 5.251 1.00 93.44 144 PHE A C 1
ATOM 1143 O O . PHE A 1 144 ? -6.374 -4.578 4.730 1.00 93.44 144 PHE A O 1
ATOM 1150 N N . VAL A 1 145 ? -4.859 -3.903 6.240 1.00 93.56 145 VAL A N 1
ATOM 1151 C CA . VAL A 1 145 ? -4.554 -5.258 6.716 1.00 93.56 145 VAL A CA 1
ATOM 1152 C C . VAL A 1 145 ? -4.743 -5.315 8.218 1.00 93.56 145 VAL A C 1
ATOM 1154 O O . VAL A 1 145 ? -4.254 -4.451 8.946 1.00 93.56 145 VAL A O 1
ATOM 1157 N N . ASN A 1 146 ? -5.485 -6.318 8.686 1.00 93.19 146 ASN A N 1
ATOM 1158 C CA . ASN A 1 146 ? -5.559 -6.603 10.106 1.00 93.19 146 ASN A CA 1
ATOM 1159 C C . ASN A 1 146 ? -4.495 -7.615 10.507 1.00 93.19 146 ASN A C 1
ATOM 1161 O O . ASN A 1 146 ? -4.420 -8.712 9.962 1.00 93.19 146 ASN A O 1
ATOM 1165 N N . TYR A 1 147 ? -3.747 -7.266 11.540 1.00 92.19 147 TYR A N 1
ATOM 1166 C CA . TYR A 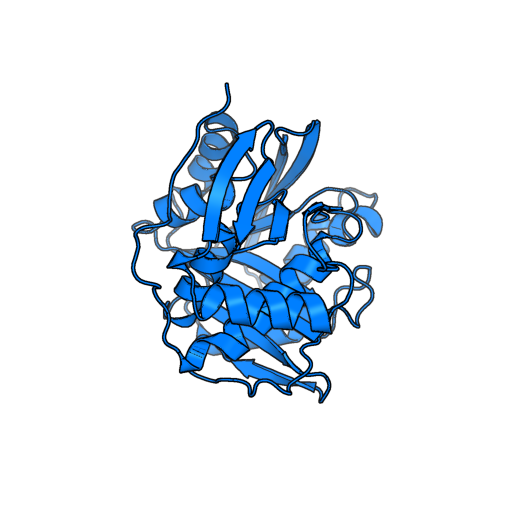1 147 ? -2.773 -8.121 12.180 1.00 92.19 147 TYR A CA 1
ATOM 1167 C C . TYR A 1 147 ? -3.301 -8.566 13.540 1.00 92.19 147 TYR A C 1
ATOM 1169 O O . TYR A 1 147 ? -3.741 -7.757 14.361 1.00 92.19 147 TYR A O 1
ATOM 1177 N N . SER A 1 148 ? -3.264 -9.875 13.769 1.00 88.44 148 SER A N 1
ATOM 1178 C CA . SER A 1 148 ? -3.374 -10.453 15.104 1.00 88.44 148 SER A CA 1
ATOM 1179 C C . SER A 1 148 ? -2.010 -10.393 15.807 1.00 88.44 148 SER A C 1
ATOM 1181 O O . SER A 1 148 ? -0.982 -10.278 15.131 1.00 88.44 148 SER A O 1
ATOM 1183 N N . PRO A 1 149 ? -1.962 -10.543 17.142 1.00 84.12 149 PRO A N 1
ATOM 1184 C CA . PRO A 1 149 ? -0.707 -10.647 17.891 1.00 84.12 149 PRO A CA 1
ATOM 1185 C C . PRO A 1 149 ? 0.247 -11.707 17.332 1.00 84.12 149 PRO A C 1
ATOM 1187 O O . PRO A 1 149 ? 1.455 -11.508 17.287 1.00 84.12 149 PRO A O 1
ATOM 1190 N N . GLU A 1 150 ? -0.295 -12.816 16.832 1.00 85.06 150 GLU A N 1
ATOM 1191 C CA . GLU A 1 150 ? 0.481 -13.913 16.243 1.00 85.06 150 GLU A CA 1
ATOM 1192 C C . GLU A 1 150 ? 1.149 -13.527 14.912 1.00 85.06 150 GLU A C 1
ATOM 1194 O O . GLU A 1 150 ? 2.201 -14.062 14.567 1.00 85.06 150 GLU A O 1
ATOM 1199 N N . LYS A 1 151 ? 0.568 -12.572 14.175 1.00 85.31 151 LYS A N 1
ATOM 1200 C CA . LYS A 1 151 ? 1.087 -12.056 12.899 1.00 85.31 151 LYS A CA 1
ATOM 1201 C C . LYS A 1 151 ? 1.840 -10.727 13.048 1.00 85.31 151 LYS A C 1
ATOM 1203 O O . LYS A 1 151 ? 2.158 -10.083 12.051 1.00 85.31 151 LYS A O 1
ATOM 1208 N N . ILE A 1 152 ? 2.164 -10.304 14.270 1.00 85.44 152 ILE A N 1
ATOM 1209 C CA . ILE A 1 152 ? 2.796 -9.001 14.527 1.00 85.44 152 ILE A CA 1
ATOM 1210 C C . ILE A 1 152 ? 4.170 -8.846 13.850 1.00 85.44 152 ILE A C 1
ATOM 1212 O O . ILE A 1 152 ? 4.563 -7.750 13.456 1.00 85.44 152 ILE A O 1
ATOM 1216 N N . ASN A 1 153 ? 4.882 -9.958 13.645 1.00 86.75 153 ASN A N 1
ATOM 1217 C CA . ASN A 1 153 ? 6.164 -9.972 12.942 1.00 86.75 153 ASN A CA 1
ATOM 1218 C C . ASN A 1 153 ? 6.023 -9.679 11.440 1.00 86.75 153 ASN A C 1
ATOM 1220 O O . ASN A 1 153 ? 6.943 -9.114 10.853 1.00 86.75 153 ASN A O 1
ATOM 1224 N N . SER A 1 154 ? 4.884 -10.010 10.824 1.00 87.19 154 SER A N 1
ATOM 1225 C CA . SER A 1 154 ? 4.598 -9.630 9.435 1.00 87.19 154 SER A CA 1
ATOM 1226 C C . SER A 1 154 ? 4.461 -8.115 9.316 1.00 87.19 154 SER A C 1
ATOM 1228 O O . SER A 1 154 ? 5.102 -7.514 8.457 1.00 87.19 154 SER A O 1
ATOM 1230 N N . LEU A 1 155 ? 3.744 -7.482 10.255 1.00 88.88 155 LEU A N 1
ATOM 1231 C CA . LEU A 1 155 ? 3.672 -6.021 10.329 1.00 88.88 155 LEU A CA 1
ATOM 1232 C C . LEU A 1 155 ? 5.058 -5.400 10.527 1.00 88.88 155 LEU A C 1
ATOM 1234 O O . LEU A 1 155 ? 5.406 -4.443 9.839 1.00 88.88 155 LEU A O 1
ATOM 1238 N N . LYS A 1 156 ? 5.866 -5.974 11.430 1.00 89.56 156 LYS A N 1
ATOM 1239 C CA . LYS A 1 156 ? 7.252 -5.546 11.659 1.00 89.56 156 LYS A CA 1
ATOM 1240 C C . LYS A 1 156 ? 8.058 -5.563 10.357 1.00 89.56 156 LYS A C 1
ATOM 1242 O O . LYS A 1 156 ? 8.700 -4.572 10.029 1.00 89.56 156 LYS A O 1
ATOM 1247 N N . SER A 1 157 ? 8.007 -6.671 9.615 1.00 84.2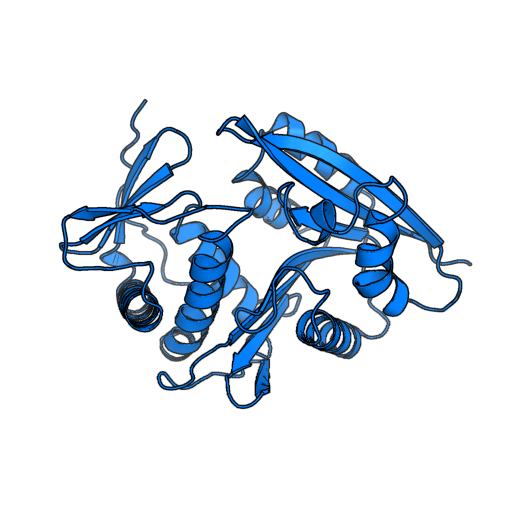5 157 SER A N 1
ATOM 1248 C CA . SER A 1 157 ? 8.720 -6.837 8.342 1.00 84.25 157 SER A CA 1
ATOM 1249 C C . SER A 1 157 ? 8.261 -5.850 7.266 1.00 84.25 157 SER A C 1
ATOM 1251 O O . SER A 1 157 ? 9.049 -5.454 6.407 1.00 84.25 157 SER A O 1
ATOM 1253 N N . GLU A 1 158 ? 6.986 -5.472 7.283 1.00 84.56 158 GLU A N 1
ATOM 1254 C CA . GLU A 1 158 ? 6.425 -4.534 6.318 1.00 84.56 158 GLU A CA 1
ATOM 1255 C C . GLU A 1 158 ? 6.947 -3.109 6.551 1.00 84.56 158 GLU A C 1
ATOM 1257 O O . GLU A 1 158 ? 7.461 -2.472 5.625 1.00 84.56 158 GLU A O 1
ATOM 1262 N N . ILE A 1 159 ? 6.899 -2.636 7.802 1.00 84.38 159 ILE A N 1
ATOM 1263 C CA . ILE A 1 159 ? 7.347 -1.282 8.162 1.00 84.38 159 ILE A CA 1
ATOM 1264 C C . ILE A 1 159 ? 8.872 -1.152 8.261 1.00 84.38 159 ILE A C 1
ATOM 1266 O O . ILE A 1 159 ? 9.390 -0.036 8.210 1.00 84.38 159 ILE A O 1
ATOM 1270 N N . SER A 1 160 ? 9.612 -2.265 8.350 1.00 83.69 160 SER A N 1
ATOM 1271 C CA . SER A 1 160 ? 11.072 -2.239 8.510 1.00 83.69 160 SER A CA 1
ATOM 1272 C C . SER A 1 160 ? 11.839 -1.721 7.303 1.00 83.69 160 SER A C 1
ATOM 1274 O O . SER A 1 160 ? 13.033 -1.468 7.387 1.00 83.69 160 SER A O 1
ATOM 1276 N N . SER A 1 161 ? 11.174 -1.568 6.161 1.00 76.62 161 SER A N 1
ATOM 1277 C CA . SER A 1 161 ? 11.798 -0.994 4.966 1.00 76.62 161 SER A CA 1
ATOM 1278 C C . SER A 1 161 ? 11.998 0.523 5.071 1.00 76.62 161 SER A C 1
ATOM 1280 O O . SER A 1 161 ? 12.636 1.105 4.205 1.00 76.62 161 SER A O 1
ATOM 1282 N N . TYR A 1 162 ? 11.445 1.156 6.108 1.00 75.06 162 TYR A N 1
ATOM 1283 C CA . TYR A 1 162 ? 11.449 2.607 6.290 1.00 75.06 162 TYR A CA 1
ATOM 1284 C C . TYR A 1 162 ? 12.195 3.071 7.544 1.00 75.06 162 TYR A C 1
ATOM 1286 O O . TYR A 1 162 ? 12.510 4.251 7.660 1.00 75.06 162 TYR A O 1
ATOM 1294 N N . LEU A 1 163 ? 12.434 2.174 8.499 1.00 83.00 163 LEU A N 1
ATOM 1295 C CA . LEU A 1 163 ? 12.837 2.517 9.860 1.00 83.00 163 LEU A CA 1
ATOM 1296 C C . LEU A 1 163 ? 13.978 1.624 10.334 1.00 83.00 163 LEU A C 1
ATOM 1298 O O . LEU A 1 163 ? 14.099 0.481 9.893 1.00 83.00 163 LEU A O 1
ATOM 1302 N N . SER A 1 164 ? 14.783 2.134 11.266 1.00 83.75 164 SER A N 1
ATOM 1303 C CA . SER A 1 164 ? 15.800 1.331 11.944 1.00 83.75 164 SER A CA 1
ATOM 1304 C C . SER A 1 164 ? 15.164 0.297 12.882 1.00 83.75 164 SER A C 1
ATOM 1306 O O . SER A 1 164 ? 14.032 0.464 13.339 1.00 83.75 164 SER A O 1
ATOM 1308 N N . ASP A 1 165 ? 15.895 -0.769 13.219 1.00 85.94 165 ASP A N 1
ATOM 1309 C CA . ASP A 1 165 ? 15.411 -1.785 14.168 1.00 85.94 165 ASP A CA 1
ATOM 1310 C C . ASP A 1 165 ? 15.041 -1.194 15.541 1.00 85.94 165 ASP A C 1
ATOM 1312 O O . ASP A 1 165 ? 14.103 -1.671 16.184 1.00 85.94 165 ASP A O 1
ATOM 1316 N N . GLU A 1 166 ? 15.753 -0.151 15.976 1.00 88.75 166 GLU A N 1
ATOM 1317 C CA . GLU A 1 166 ? 15.512 0.556 17.237 1.00 88.75 166 GLU A CA 1
ATOM 1318 C C . GLU A 1 166 ? 14.186 1.333 17.191 1.00 88.75 166 GLU A C 1
ATOM 1320 O O . GLU A 1 166 ? 13.339 1.151 18.070 1.00 88.75 166 GLU A O 1
ATOM 1325 N N . ASP A 1 167 ? 13.963 2.107 16.124 1.00 89.94 167 ASP A N 1
ATOM 1326 C CA . ASP A 1 167 ? 12.730 2.878 15.899 1.00 89.94 167 ASP A CA 1
ATOM 1327 C C . ASP A 1 167 ? 11.507 1.963 15.769 1.00 89.94 167 ASP A C 1
ATOM 1329 O O . ASP A 1 167 ? 10.442 2.213 16.340 1.00 89.94 167 ASP A O 1
ATOM 1333 N N . ILE A 1 168 ? 11.663 0.850 15.045 1.00 89.56 168 ILE A N 1
ATOM 1334 C CA . ILE A 1 168 ? 10.623 -0.170 14.915 1.00 89.56 168 ILE A CA 1
ATOM 1335 C C . ILE A 1 168 ? 10.270 -0.717 16.290 1.00 89.56 168 ILE A C 1
ATOM 1337 O O . ILE A 1 168 ? 9.091 -0.815 16.620 1.00 89.56 168 ILE A O 1
ATOM 1341 N N . GLN A 1 169 ? 11.268 -1.078 17.101 1.00 90.56 169 GLN A N 1
ATOM 1342 C CA . GLN A 1 169 ? 11.018 -1.653 18.417 1.00 90.56 169 GLN A CA 1
ATOM 1343 C C . GLN A 1 169 ? 10.246 -0.686 19.321 1.00 90.56 169 GLN A C 1
ATOM 1345 O O . GLN A 1 169 ? 9.375 -1.136 20.069 1.00 90.56 169 GLN A O 1
ATOM 1350 N N . GLU A 1 170 ? 10.507 0.622 19.223 1.00 91.50 170 GLU A N 1
ATOM 1351 C CA . GLU A 1 170 ? 9.723 1.644 19.919 1.00 91.50 170 GLU A CA 1
ATOM 1352 C C . GLU A 1 170 ? 8.237 1.569 19.537 1.00 91.50 170 GLU A C 1
ATOM 1354 O O . GLU A 1 170 ? 7.386 1.473 20.420 1.00 91.50 170 GLU A O 1
ATOM 1359 N N . VAL A 1 171 ? 7.922 1.523 18.239 1.00 91.44 171 VAL A N 1
ATOM 1360 C CA . VAL A 1 171 ? 6.536 1.418 17.745 1.00 91.44 171 VAL A CA 1
ATOM 1361 C C . VAL A 1 171 ? 5.890 0.099 18.154 1.00 91.44 171 VAL A C 1
ATOM 1363 O O . VAL A 1 171 ? 4.741 0.082 18.597 1.00 91.44 171 VAL A O 1
ATOM 1366 N N . MET A 1 172 ? 6.618 -1.014 18.021 1.00 90.94 172 MET A N 1
ATOM 1367 C CA . MET A 1 172 ? 6.085 -2.341 18.324 1.00 90.94 172 MET A CA 1
ATOM 1368 C C . MET A 1 172 ? 5.694 -2.473 19.796 1.00 90.94 172 MET A C 1
ATOM 1370 O O . MET A 1 172 ? 4.706 -3.142 20.087 1.00 90.94 172 MET A O 1
ATOM 1374 N N . ASN A 1 173 ? 6.408 -1.817 20.717 1.00 90.62 173 ASN A N 1
ATOM 1375 C CA . ASN A 1 173 ? 6.092 -1.862 22.146 1.00 90.62 173 ASN A CA 1
ATOM 1376 C C . ASN A 1 173 ? 4.685 -1.320 22.464 1.00 90.62 173 ASN A C 1
ATOM 1378 O O . ASN A 1 173 ? 4.020 -1.863 23.344 1.00 90.62 173 ASN A O 1
ATOM 1382 N N . ASP A 1 174 ? 4.196 -0.318 21.726 1.00 89.62 174 ASP A N 1
ATOM 1383 C CA . ASP A 1 174 ? 2.829 0.213 21.871 1.00 89.62 174 ASP A CA 1
ATOM 1384 C C . ASP A 1 174 ? 1.749 -0.657 21.187 1.00 89.62 174 ASP A C 1
ATOM 1386 O O . ASP A 1 174 ? 0.550 -0.377 21.292 1.00 89.62 174 ASP A O 1
ATOM 1390 N N . LEU A 1 175 ? 2.160 -1.710 20.476 1.00 89.25 175 LEU A N 1
ATOM 1391 C CA . LEU A 1 175 ? 1.282 -2.665 19.798 1.00 89.25 175 LEU A CA 1
ATOM 1392 C C . LEU A 1 175 ? 1.200 -4.024 20.510 1.00 89.25 175 LEU A C 1
ATOM 1394 O O . LEU A 1 175 ? 0.329 -4.823 20.172 1.00 89.25 175 LEU A O 1
ATOM 1398 N N . LEU A 1 176 ? 2.078 -4.300 21.481 1.00 84.12 176 LEU A N 1
ATOM 1399 C CA . LEU A 1 176 ? 2.182 -5.615 22.131 1.00 84.12 176 LE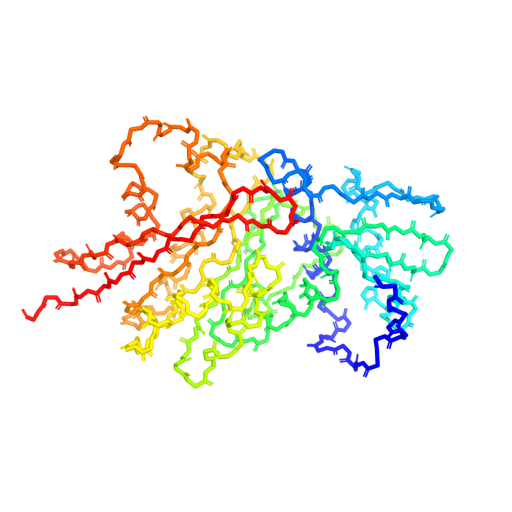U A CA 1
ATOM 1400 C C . LEU A 1 176 ? 0.915 -6.036 22.889 1.00 84.12 176 LEU A C 1
ATOM 1402 O O . LEU A 1 176 ? 0.650 -7.229 23.004 1.00 84.12 176 LEU A O 1
ATOM 1406 N N . ASP A 1 177 ? 0.152 -5.078 23.419 1.00 86.44 177 ASP A N 1
ATOM 1407 C CA . ASP A 1 177 ? -1.077 -5.328 24.183 1.00 86.44 177 ASP A CA 1
ATOM 1408 C C . ASP A 1 177 ? -2.351 -5.303 23.320 1.00 86.44 177 ASP A C 1
ATOM 1410 O O . ASP A 1 177 ? -3.458 -5.424 23.846 1.00 86.44 177 ASP A O 1
ATOM 1414 N N . ALA A 1 178 ? -2.212 -5.122 22.006 1.00 87.44 178 ALA A N 1
ATOM 1415 C CA . ALA A 1 178 ? -3.332 -5.057 21.080 1.00 87.44 178 ALA A CA 1
ATOM 1416 C C . ALA A 1 178 ? -3.960 -6.435 20.872 1.00 87.44 178 ALA A C 1
ATOM 1418 O O . ALA A 1 178 ? -3.252 -7.402 20.612 1.00 87.44 178 ALA A O 1
ATOM 1419 N N . ASN A 1 179 ? -5.287 -6.530 20.871 1.00 88.06 179 ASN A N 1
ATOM 1420 C CA . ASN A 1 179 ? -5.963 -7.753 20.439 1.00 88.06 179 ASN A CA 1
ATOM 1421 C C . ASN A 1 179 ? -6.014 -7.855 18.913 1.00 88.06 179 ASN A C 1
ATOM 1423 O O . ASN A 1 179 ? -6.002 -8.955 18.355 1.00 88.06 179 ASN A O 1
ATOM 1427 N N . ARG A 1 180 ? -6.106 -6.711 18.228 1.00 91.00 180 ARG A N 1
ATOM 1428 C CA . ARG A 1 180 ? -6.162 -6.637 16.772 1.00 91.00 180 ARG A CA 1
ATOM 1429 C C . ARG A 1 180 ? -5.715 -5.265 16.289 1.00 91.00 180 ARG A C 1
ATOM 1431 O O . ARG A 1 180 ? -6.263 -4.239 16.682 1.00 91.00 180 ARG A O 1
ATOM 1438 N N . ILE A 1 181 ? -4.769 -5.260 15.362 1.00 92.69 181 ILE A N 1
ATOM 1439 C CA . ILE A 1 181 ? -4.179 -4.041 14.816 1.00 92.69 181 ILE A CA 1
ATOM 1440 C C . ILE A 1 181 ? -4.622 -3.898 13.374 1.00 92.69 181 ILE A C 1
ATOM 1442 O O . ILE A 1 181 ? -4.410 -4.798 12.573 1.00 92.69 181 ILE A O 1
ATOM 1446 N N . LEU A 1 182 ? -5.194 -2.760 13.019 1.00 92.56 182 LEU A N 1
ATOM 1447 C CA . LEU A 1 182 ? -5.371 -2.379 11.626 1.00 92.56 182 LEU A CA 1
ATOM 1448 C C . LEU A 1 182 ? -4.200 -1.530 11.181 1.00 92.56 182 LEU A C 1
ATOM 1450 O O . LEU A 1 182 ? -4.002 -0.428 11.689 1.00 92.56 182 LEU A O 1
ATOM 1454 N N . TYR A 1 183 ? -3.472 -2.021 10.191 1.00 92.12 183 TYR A N 1
ATOM 1455 C CA . TYR A 1 183 ? -2.531 -1.213 9.447 1.00 92.12 183 TYR A CA 1
ATOM 1456 C C . TYR A 1 183 ? -3.232 -0.614 8.227 1.00 92.12 183 TYR A C 1
ATOM 1458 O O . TYR A 1 183 ? -3.673 -1.321 7.315 1.00 92.12 183 TYR A O 1
ATOM 1466 N N . LEU A 1 184 ? -3.367 0.710 8.238 1.00 87.62 184 LEU A N 1
ATOM 1467 C CA . LEU A 1 184 ? -3.780 1.491 7.084 1.00 87.62 184 LEU A CA 1
ATOM 1468 C C . LEU A 1 184 ? -2.549 1.669 6.195 1.00 87.62 184 LEU A C 1
ATOM 1470 O O . LEU A 1 184 ? -1.829 2.651 6.346 1.00 87.62 184 LEU A O 1
ATOM 1474 N N . ALA A 1 185 ? -2.269 0.694 5.337 1.00 82.38 185 ALA A N 1
ATOM 1475 C CA . ALA A 1 185 ? -1.038 0.710 4.563 1.00 82.38 185 ALA A CA 1
ATOM 1476 C C . ALA A 1 185 ? -1.081 1.794 3.481 1.00 82.38 185 ALA A C 1
ATOM 1478 O O . ALA A 1 185 ? -0.339 2.770 3.548 1.00 82.38 185 ALA A O 1
ATOM 1479 N N . GLU A 1 186 ? -2.024 1.689 2.538 1.00 82.94 186 GLU A N 1
ATOM 1480 C CA . GLU A 1 186 ? -2.193 2.695 1.490 1.00 82.94 186 GLU A CA 1
ATOM 1481 C C . GLU A 1 186 ? -3.657 3.052 1.250 1.00 82.94 186 GLU A C 1
ATOM 1483 O O . GLU A 1 186 ? -4.561 2.219 1.297 1.00 82.94 186 GLU A O 1
ATOM 1488 N N . THR A 1 187 ? -3.913 4.322 0.945 1.00 84.62 187 THR A N 1
ATOM 1489 C CA . THR A 1 187 ? -5.172 4.769 0.344 1.00 84.62 187 THR A CA 1
ATOM 1490 C C . THR A 1 187 ? -4.896 5.977 -0.522 1.00 84.62 187 THR A C 1
ATOM 1492 O O . THR A 1 187 ? -4.594 7.058 -0.025 1.00 84.62 187 THR A O 1
ATOM 1495 N N . VAL A 1 188 ? -4.995 5.775 -1.827 1.00 83.25 188 VAL A N 1
ATOM 1496 C CA . VAL A 1 188 ? -4.541 6.721 -2.837 1.00 83.25 188 VAL A CA 1
ATOM 1497 C C . VAL A 1 188 ? -5.590 6.822 -3.927 1.00 83.25 188 VAL A C 1
ATOM 1499 O O . VAL A 1 188 ? -6.152 5.810 -4.333 1.00 83.25 188 VAL A O 1
ATOM 1502 N N . ASN A 1 189 ? -5.804 8.031 -4.441 1.00 86.44 189 ASN A N 1
ATOM 1503 C CA . ASN A 1 189 ? -6.582 8.287 -5.644 1.00 86.44 189 ASN A CA 1
ATOM 1504 C C . ASN A 1 189 ? -5.842 9.315 -6.510 1.00 86.44 189 ASN A C 1
ATOM 1506 O O . ASN A 1 189 ? -5.596 10.428 -6.060 1.00 86.44 189 ASN A O 1
ATOM 1510 N N . LEU A 1 190 ? -5.477 8.935 -7.735 1.00 85.81 190 LEU A N 1
ATOM 1511 C CA . LEU A 1 190 ? -4.716 9.758 -8.680 1.00 85.81 190 LEU A CA 1
ATOM 1512 C C . LEU A 1 190 ? -5.542 10.904 -9.281 1.00 85.81 190 LEU A C 1
ATOM 1514 O O . LEU A 1 190 ? -4.966 11.897 -9.723 1.00 85.81 190 LEU A O 1
ATOM 1518 N N . ASN A 1 191 ? -6.870 10.761 -9.307 1.00 81.62 191 ASN A N 1
ATOM 1519 C CA . ASN A 1 191 ? -7.793 11.758 -9.860 1.00 81.62 191 ASN A CA 1
ATOM 1520 C C . ASN A 1 191 ? -8.268 12.765 -8.814 1.00 81.62 191 ASN A C 1
ATOM 1522 O O . ASN A 1 191 ? -8.789 13.827 -9.155 1.00 81.62 191 ASN A O 1
ATOM 1526 N N . GLU A 1 192 ? -8.137 12.422 -7.538 1.00 72.38 192 GLU A N 1
ATOM 1527 C CA . GLU A 1 192 ? -8.343 13.380 -6.468 1.00 72.38 192 GLU A CA 1
ATOM 1528 C C . GLU A 1 192 ? -7.033 14.118 -6.246 1.00 72.38 192 GLU A C 1
ATOM 1530 O O . GLU A 1 192 ? -5.940 13.559 -6.348 1.00 72.38 192 GLU A O 1
ATOM 1535 N N . ASN A 1 193 ? -7.135 15.409 -5.948 1.00 57.94 193 ASN A N 1
ATOM 1536 C CA . ASN A 1 193 ? -5.976 16.079 -5.409 1.00 57.94 193 ASN A CA 1
ATOM 1537 C C . ASN A 1 193 ? -5.608 15.320 -4.131 1.00 57.94 193 ASN A C 1
ATOM 1539 O O . ASN A 1 193 ? -6.442 15.239 -3.231 1.00 57.94 193 ASN A O 1
ATOM 1543 N N . ILE A 1 194 ? -4.377 14.806 -4.048 1.00 52.25 194 ILE A N 1
ATOM 1544 C CA . ILE A 1 194 ? -3.822 14.225 -2.816 1.00 52.25 194 ILE A CA 1
ATOM 1545 C C . ILE A 1 194 ? -4.024 15.178 -1.631 1.00 52.25 194 ILE A C 1
ATOM 1547 O O . ILE A 1 194 ? -3.956 14.705 -0.513 1.00 52.25 194 ILE A O 1
ATOM 1551 N N . LEU A 1 195 ? -4.274 16.478 -1.891 1.00 43.94 195 LEU A N 1
ATOM 1552 C CA . LEU A 1 195 ? -4.629 17.558 -0.969 1.00 43.94 195 LEU A CA 1
ATOM 1553 C C . LEU A 1 195 ? -6.107 17.658 -0.529 1.00 43.94 195 LEU A C 1
ATOM 1555 O O . LEU A 1 195 ? -6.454 18.657 0.109 1.00 43.94 195 LEU A O 1
ATOM 1559 N N . GLN A 1 196 ? -6.982 16.703 -0.850 1.00 48.84 196 GLN A N 1
ATOM 1560 C CA . GLN A 1 196 ? -8.322 16.615 -0.260 1.00 48.84 196 GLN A CA 1
ATOM 1561 C C . GLN A 1 196 ? -8.590 15.198 0.253 1.00 48.84 196 GLN A C 1
ATOM 1563 O O . GLN A 1 196 ? -8.614 14.274 -0.552 1.00 48.84 196 GLN A O 1
ATOM 1568 N N . LEU A 1 197 ? -8.882 15.058 1.558 1.00 53.75 197 LEU A N 1
ATOM 1569 C CA . LEU A 1 197 ? -9.460 13.867 2.208 1.00 53.75 197 LEU A CA 1
ATOM 1570 C C . LEU A 1 197 ? -10.580 13.276 1.331 1.00 53.75 197 LEU A C 1
ATOM 1572 O O . LEU A 1 197 ? -11.746 13.683 1.419 1.00 53.75 197 LEU A O 1
ATOM 1576 N N . GLY A 1 198 ? -10.182 12.350 0.460 1.00 64.31 198 GLY A N 1
ATOM 1577 C CA . GLY A 1 198 ? -10.891 12.043 -0.773 1.00 64.31 198 GLY A CA 1
ATOM 1578 C C . GLY A 1 198 ? -12.201 11.307 -0.549 1.00 64.31 198 GLY A C 1
ATOM 1579 O O . GLY A 1 198 ? -12.412 10.644 0.474 1.00 64.31 198 GLY A O 1
ATOM 1580 N N . SER A 1 199 ? -13.093 11.384 -1.536 1.00 77.25 199 SER A N 1
ATOM 1581 C CA . SER A 1 199 ? -14.303 10.560 -1.558 1.00 77.25 199 SER A CA 1
ATOM 1582 C C . SER A 1 199 ? -13.945 9.073 -1.501 1.00 77.25 199 SER A C 1
ATOM 1584 O O . SER A 1 199 ? -14.641 8.302 -0.837 1.00 77.25 199 SER A O 1
ATOM 1586 N N . PHE A 1 200 ? -12.811 8.689 -2.097 1.00 84.44 200 PHE A N 1
ATOM 1587 C CA . PHE A 1 200 ? -12.359 7.308 -2.109 1.00 84.44 200 PHE A CA 1
ATOM 1588 C C . PHE A 1 200 ? -11.871 6.823 -0.742 1.00 84.44 200 PHE A C 1
ATOM 1590 O O . PHE A 1 200 ? -12.228 5.720 -0.342 1.00 84.44 200 PHE A O 1
ATOM 1597 N N . THR A 1 201 ? -11.158 7.650 0.032 1.00 80.81 201 THR A N 1
ATOM 1598 C CA . THR A 1 201 ? -10.759 7.292 1.405 1.00 80.81 201 THR A CA 1
ATOM 1599 C C . THR A 1 201 ? -11.966 6.996 2.288 1.00 80.81 201 THR A C 1
ATOM 1601 O O . THR A 1 201 ? -11.930 6.087 3.120 1.00 80.81 201 THR A O 1
ATOM 1604 N N . ARG A 1 202 ? -13.066 7.736 2.095 1.00 81.69 202 ARG A N 1
ATOM 1605 C CA . ARG A 1 202 ? -14.330 7.445 2.778 1.00 81.69 202 ARG A CA 1
ATOM 1606 C C . ARG A 1 202 ? -14.951 6.149 2.261 1.00 81.69 202 ARG A C 1
ATOM 1608 O O . ARG A 1 202 ? -15.280 5.275 3.049 1.00 81.69 202 ARG A O 1
ATOM 1615 N N . GLN A 1 203 ? -15.065 5.974 0.953 1.00 87.56 203 GLN A N 1
ATOM 1616 C CA . GLN A 1 203 ? -15.636 4.744 0.398 1.00 87.56 203 GLN A CA 1
ATOM 1617 C C . GLN A 1 203 ? -14.874 3.492 0.862 1.00 87.56 203 GLN A C 1
ATOM 1619 O O . GLN A 1 203 ? -15.497 2.535 1.317 1.00 87.56 203 GLN A O 1
ATOM 1624 N N . SER A 1 204 ? -13.539 3.518 0.839 1.00 89.81 204 SER A N 1
ATOM 1625 C CA . SER A 1 204 ? -12.713 2.374 1.233 1.00 89.81 204 SER A CA 1
ATOM 1626 C C . SER A 1 204 ? -12.874 2.014 2.706 1.00 89.81 204 SER A C 1
ATOM 1628 O O . SER A 1 204 ? -12.989 0.837 3.048 1.00 89.81 204 SER A O 1
ATOM 1630 N N . THR A 1 205 ? -12.939 3.005 3.597 1.00 87.62 205 THR A N 1
ATOM 1631 C CA . THR A 1 205 ? -13.128 2.718 5.024 1.00 87.62 205 THR A CA 1
ATOM 1632 C C . THR A 1 205 ? -14.564 2.343 5.391 1.00 87.62 205 THR A C 1
ATOM 1634 O O . THR A 1 205 ? -14.749 1.586 6.342 1.00 87.62 205 THR A O 1
ATOM 1637 N N . ASP A 1 206 ? -15.569 2.777 4.622 1.00 87.94 206 ASP A N 1
ATOM 1638 C CA . ASP A 1 206 ? -16.948 2.296 4.782 1.00 87.94 206 ASP A CA 1
ATOM 1639 C C . ASP A 1 206 ? -17.057 0.813 4.369 1.00 87.94 206 ASP A C 1
ATOM 1641 O O . ASP A 1 206 ? -17.651 0.020 5.100 1.00 87.94 206 ASP A O 1
ATOM 1645 N N . ILE A 1 207 ? -16.392 0.412 3.277 1.00 91.94 207 ILE A N 1
ATOM 1646 C CA . ILE A 1 207 ? -16.280 -0.999 2.855 1.00 91.94 207 ILE A CA 1
ATOM 1647 C C . ILE A 1 207 ? -15.544 -1.837 3.910 1.00 91.94 207 ILE A C 1
ATOM 1649 O O . ILE A 1 207 ? -15.982 -2.933 4.257 1.00 91.94 207 ILE A O 1
ATOM 1653 N N . TYR A 1 208 ? -14.454 -1.319 4.484 1.00 91.44 208 TYR A N 1
ATOM 1654 C CA . TYR A 1 208 ? -13.761 -1.998 5.582 1.00 91.44 208 TYR A CA 1
ATOM 1655 C C . TYR A 1 208 ? -14.688 -2.231 6.787 1.00 91.44 208 TYR A C 1
ATOM 1657 O O . TYR A 1 208 ? -14.731 -3.332 7.343 1.00 91.44 208 TYR A O 1
ATOM 1665 N N . LYS A 1 209 ? -15.466 -1.214 7.178 1.00 88.56 209 LYS A N 1
ATOM 1666 C CA . LYS A 1 209 ? -16.435 -1.318 8.276 1.00 88.56 209 LYS A CA 1
ATOM 1667 C C . LYS A 1 209 ? -17.532 -2.336 7.972 1.00 88.56 209 LYS A C 1
ATOM 1669 O O . LYS A 1 209 ? -17.917 -3.084 8.866 1.00 88.56 209 LYS A O 1
ATOM 1674 N N . GLU A 1 210 ? -18.026 -2.372 6.738 1.00 91.12 210 GLU A N 1
ATOM 1675 C CA . GLU A 1 210 ? -18.999 -3.367 6.282 1.00 91.12 210 GLU A CA 1
ATOM 1676 C C . GLU A 1 210 ? -18.453 -4.792 6.450 1.00 91.12 210 GLU A C 1
ATOM 1678 O O . GLU A 1 210 ? -19.122 -5.630 7.054 1.00 91.12 210 GLU A O 1
ATOM 1683 N N . LYS A 1 211 ? -17.215 -5.042 5.998 1.00 92.00 211 LYS A N 1
ATOM 1684 C CA . LYS A 1 211 ? -16.575 -6.364 6.065 1.00 92.00 211 LYS A CA 1
ATOM 1685 C C . LYS A 1 211 ? -16.397 -6.865 7.501 1.00 92.00 211 LYS A C 1
ATOM 1687 O O . LYS A 1 211 ? -16.694 -8.023 7.791 1.00 92.00 211 LYS A O 1
ATOM 1692 N N . TYR A 1 212 ? -15.906 -6.020 8.410 1.00 89.19 212 TYR A N 1
ATOM 1693 C CA . TYR A 1 212 ? -15.558 -6.458 9.771 1.00 89.19 212 TYR A CA 1
ATOM 1694 C C . TYR A 1 212 ? -16.656 -6.225 10.811 1.00 89.19 212 TYR A C 1
ATOM 1696 O O . TYR A 1 212 ? -16.651 -6.869 11.866 1.00 89.19 212 TYR A O 1
ATOM 1704 N N . GLY A 1 213 ? -17.630 -5.359 10.529 1.00 83.81 213 GLY A N 1
ATOM 1705 C CA . GLY A 1 213 ? -18.787 -5.112 11.382 1.00 83.81 213 GLY A CA 1
ATOM 1706 C C . GLY A 1 213 ? -18.392 -4.756 12.817 1.00 83.81 213 GLY A C 1
ATOM 1707 O O . GLY A 1 213 ? -17.814 -3.707 13.069 1.00 83.81 213 GLY A O 1
ATOM 1708 N N . LYS A 1 214 ? -18.722 -5.635 13.772 1.00 79.38 214 LYS A N 1
ATOM 1709 C CA . LYS A 1 214 ? -18.402 -5.461 15.203 1.00 79.38 214 LYS A CA 1
ATOM 1710 C C . LYS A 1 214 ? -16.979 -5.882 15.584 1.00 79.38 214 LYS A C 1
ATOM 1712 O O . LYS A 1 214 ? -16.576 -5.649 16.712 1.00 79.38 214 LYS A O 1
ATOM 1717 N N . LYS A 1 215 ? -16.227 -6.523 14.687 1.00 85.12 215 LYS A N 1
ATOM 1718 C CA . LYS A 1 215 ? -14.866 -7.017 14.954 1.00 85.12 215 LYS A CA 1
ATOM 1719 C C . LYS A 1 215 ? -13.802 -5.980 14.589 1.00 85.12 215 LYS A C 1
ATOM 1721 O O . LYS A 1 215 ? -12.790 -6.329 13.978 1.00 85.12 215 LYS A O 1
ATOM 1726 N N . LEU A 1 216 ? -14.067 -4.714 14.892 1.00 87.69 216 LEU A N 1
ATOM 1727 C CA . LEU A 1 216 ? -13.122 -3.641 14.617 1.00 87.69 216 LEU A CA 1
ATOM 1728 C C . LEU A 1 216 ? -11.876 -3.785 15.509 1.00 87.69 216 LEU A C 1
ATOM 1730 O O . LEU A 1 216 ? -11.963 -4.353 16.597 1.00 87.69 216 LEU A O 1
ATOM 1734 N N . PRO A 1 217 ? -10.714 -3.338 15.026 1.00 89.94 217 PRO A N 1
ATOM 1735 C CA . PRO A 1 217 ? -9.443 -3.437 15.733 1.00 89.94 217 PRO A CA 1
ATOM 1736 C C . PRO A 1 217 ? -9.409 -2.494 16.946 1.00 89.94 217 PRO A C 1
ATOM 1738 O O . PRO A 1 217 ? -10.049 -1.445 16.940 1.00 89.94 217 PRO A O 1
ATOM 1741 N N . ASP A 1 218 ? -8.635 -2.836 17.973 1.00 90.62 218 ASP A N 1
ATOM 1742 C CA . ASP A 1 218 ? -8.410 -1.983 19.151 1.00 90.62 218 ASP A CA 1
ATOM 1743 C C . ASP A 1 218 ? -7.134 -1.130 19.025 1.00 90.62 218 ASP A C 1
ATOM 1745 O O . ASP A 1 218 ? -6.871 -0.239 19.844 1.00 90.62 218 ASP A O 1
ATOM 1749 N N . ARG A 1 219 ? -6.353 -1.352 17.961 1.00 91.12 219 ARG A N 1
ATOM 1750 C CA . ARG A 1 219 ? -5.278 -0.465 17.509 1.00 91.12 219 ARG A CA 1
ATOM 1751 C C . ARG A 1 219 ? -5.412 -0.145 16.030 1.00 91.12 219 ARG A C 1
ATOM 1753 O O . ARG A 1 219 ? -5.685 -1.020 15.215 1.00 91.12 219 ARG A O 1
ATOM 1760 N N . VAL A 1 220 ? -5.135 1.099 15.661 1.00 90.56 220 VAL A N 1
ATOM 1761 C CA . VAL A 1 220 ? -4.987 1.490 14.254 1.00 90.56 220 VAL A CA 1
ATOM 1762 C C . VAL A 1 220 ? -3.671 2.215 14.050 1.00 90.56 220 VAL A C 1
ATOM 1764 O O . VAL A 1 220 ? -3.406 3.210 14.726 1.00 90.56 220 VAL A O 1
ATOM 1767 N N . MET A 1 221 ? -2.882 1.737 13.094 1.00 90.00 221 MET A N 1
ATOM 1768 C CA . MET A 1 221 ? -1.598 2.299 12.705 1.00 90.00 221 MET A CA 1
ATOM 1769 C C . MET A 1 221 ? -1.649 2.845 11.274 1.00 90.00 221 MET A C 1
ATOM 1771 O O . MET A 1 221 ? -2.250 2.236 10.391 1.00 90.00 221 MET A O 1
ATOM 1775 N N . TYR A 1 222 ? -0.995 3.980 11.045 1.00 86.69 222 TYR A N 1
ATOM 1776 C CA . TYR A 1 222 ? -0.831 4.607 9.734 1.00 86.69 222 TYR A CA 1
ATOM 1777 C C . TYR A 1 222 ? 0.583 5.188 9.609 1.00 86.69 222 TYR A C 1
ATOM 1779 O O . TYR A 1 222 ? 1.025 5.901 10.512 1.00 86.69 222 TYR A O 1
ATOM 1787 N N . LEU A 1 223 ? 1.281 4.890 8.510 1.00 84.62 223 LEU A N 1
ATOM 1788 C CA . LEU A 1 223 ? 2.641 5.363 8.221 1.00 84.62 223 LEU A CA 1
ATOM 1789 C C . LEU A 1 223 ? 2.603 6.359 7.058 1.00 84.62 223 LEU A C 1
ATOM 1791 O O . LEU A 1 223 ? 1.910 6.133 6.072 1.00 84.62 223 LEU A O 1
ATOM 1795 N N . THR A 1 224 ? 3.331 7.472 7.164 1.00 79.00 224 THR A N 1
ATOM 1796 C CA . THR A 1 224 ? 3.386 8.504 6.115 1.00 79.00 224 THR A CA 1
ATOM 1797 C C . THR A 1 224 ? 4.646 9.372 6.226 1.00 79.00 224 THR A C 1
ATOM 1799 O O . THR A 1 224 ? 5.282 9.387 7.272 1.00 79.00 224 THR A O 1
ATOM 1802 N N . LYS A 1 225 ? 4.982 10.162 5.195 1.00 74.75 225 LYS A N 1
ATOM 1803 C CA . LYS A 1 225 ? 6.012 11.223 5.258 1.00 74.75 225 LYS A CA 1
ATOM 1804 C C . LYS A 1 225 ? 5.397 12.611 5.546 1.00 74.75 225 LYS A C 1
ATOM 1806 O O . LYS A 1 225 ? 4.203 12.815 5.253 1.00 74.75 225 LYS A O 1
ATOM 1811 N N . PRO A 1 226 ? 6.152 13.576 6.114 1.00 65.00 226 PRO A N 1
ATOM 1812 C CA . PRO A 1 226 ? 5.744 14.972 6.140 1.00 65.00 226 PRO A CA 1
ATOM 1813 C C . PRO A 1 226 ? 5.639 15.530 4.721 1.00 65.00 226 PRO A C 1
ATOM 1815 O O . PRO A 1 226 ? 6.085 14.955 3.735 1.00 65.00 226 PRO A O 1
ATOM 1818 N N . GLY A 1 227 ? 4.925 16.631 4.590 1.00 53.69 227 GLY A N 1
ATOM 1819 C CA . GLY A 1 227 ? 4.497 17.200 3.333 1.00 53.69 227 GLY A CA 1
ATOM 1820 C C . GLY A 1 227 ? 3.272 16.507 2.726 1.00 53.69 227 GLY A C 1
ATOM 1821 O O . GLY A 1 227 ? 2.805 16.952 1.680 1.00 53.69 227 GLY A O 1
ATOM 1822 N N . THR A 1 228 ? 2.722 15.446 3.316 1.00 59.06 228 THR A N 1
ATOM 1823 C CA . THR A 1 228 ? 1.438 14.887 2.841 1.00 59.06 228 THR A CA 1
ATOM 1824 C C . THR A 1 228 ? 0.325 15.884 3.099 1.00 59.06 228 THR A C 1
ATOM 1826 O O . THR A 1 228 ? 0.473 16.754 3.948 1.00 59.06 228 THR A O 1
ATOM 1829 N N . GLU A 1 229 ? -0.813 15.787 2.413 1.00 53.91 229 GLU A N 1
ATOM 1830 C CA . GLU A 1 229 ? -1.988 16.599 2.764 1.00 53.91 229 GLU A CA 1
ATOM 1831 C C . GLU A 1 229 ? -2.297 16.562 4.258 1.00 53.91 229 GLU A C 1
ATOM 1833 O O . GLU A 1 229 ? -2.569 17.602 4.864 1.00 53.91 229 GLU A O 1
ATOM 1838 N N . VAL A 1 230 ? -2.223 15.356 4.832 1.00 52.28 230 VAL A N 1
ATOM 1839 C CA . VAL A 1 230 ? -2.435 15.086 6.255 1.00 52.28 230 VAL A CA 1
ATOM 1840 C C 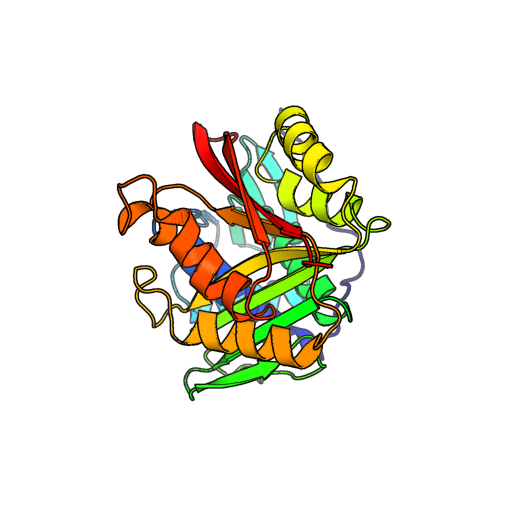. VAL A 1 230 ? -1.605 16.042 7.115 1.00 52.28 230 VAL A C 1
ATOM 1842 O O . VAL A 1 230 ? -2.092 16.513 8.144 1.00 52.28 230 VAL A O 1
ATOM 1845 N N . GLU A 1 231 ? -0.411 16.407 6.649 1.00 53.91 231 GLU A N 1
ATOM 1846 C CA . GLU A 1 231 ? 0.503 17.334 7.304 1.00 53.91 231 GLU A CA 1
ATOM 1847 C C . GLU A 1 231 ? 0.392 18.796 6.782 1.00 53.91 231 GLU A C 1
ATOM 1849 O O . GLU A 1 231 ? 0.250 19.718 7.591 1.00 53.91 231 GLU A O 1
ATOM 1854 N N . ARG A 1 232 ? 0.344 19.039 5.456 1.00 52.34 232 ARG A N 1
ATOM 1855 C CA . ARG A 1 232 ? 0.347 20.376 4.805 1.00 52.34 232 ARG A CA 1
ATOM 1856 C C . ARG A 1 232 ? -0.931 21.182 4.969 1.00 52.34 232 ARG A C 1
ATOM 1858 O O . ARG A 1 232 ? -0.849 22.393 5.160 1.00 52.34 232 ARG A O 1
ATOM 1865 N N . ASN A 1 233 ? -2.108 20.558 4.937 1.00 47.84 233 ASN A N 1
ATOM 1866 C CA . ASN A 1 233 ? -3.363 21.294 5.150 1.00 47.84 233 ASN A CA 1
ATOM 1867 C C . ASN A 1 233 ? -3.495 21.807 6.601 1.00 47.84 233 ASN A C 1
ATOM 1869 O O . ASN A 1 233 ? -4.474 22.466 6.957 1.00 47.84 233 ASN A O 1
ATOM 1873 N N . ASN A 1 234 ? -2.513 21.504 7.459 1.00 49.31 234 ASN A N 1
ATOM 1874 C CA . ASN A 1 234 ? -2.765 21.226 8.856 1.00 49.31 234 ASN A CA 1
ATOM 1875 C C . ASN A 1 234 ? -1.666 21.699 9.820 1.00 49.31 234 ASN A C 1
ATOM 1877 O O . ASN A 1 234 ? -1.494 21.110 10.886 1.00 49.31 234 ASN A O 1
ATOM 1881 N N . GLY A 1 235 ? -0.985 22.809 9.517 1.00 43.66 235 GLY A N 1
ATOM 1882 C CA . GLY A 1 235 ? 0.094 23.417 10.323 1.00 43.66 235 GLY A CA 1
ATOM 1883 C C . GLY A 1 235 ? -0.243 23.867 11.766 1.00 43.66 235 GLY A C 1
ATOM 1884 O O . GLY A 1 235 ? 0.403 24.765 12.300 1.00 43.66 235 GLY A O 1
ATOM 1885 N N . LYS A 1 236 ? -1.253 23.289 12.432 1.00 43.25 236 LYS A N 1
ATOM 1886 C CA . LYS A 1 236 ? -1.580 23.480 13.854 1.00 43.25 236 LYS A CA 1
ATOM 1887 C C . LYS A 1 236 ? -1.908 22.130 14.504 1.00 43.25 236 LYS A C 1
ATOM 1889 O O . LYS A 1 236 ? -2.713 21.369 13.979 1.00 43.25 236 LYS A O 1
ATOM 1894 N N . ARG A 1 237 ? -1.346 21.897 15.698 1.00 46.16 237 ARG A N 1
ATOM 1895 C CA . ARG A 1 237 ? -1.361 20.700 16.583 1.00 46.16 237 ARG A CA 1
ATOM 1896 C C . ARG A 1 237 ? -2.677 19.891 16.768 1.00 46.16 237 ARG A C 1
ATOM 1898 O O . ARG A 1 237 ? -2.649 18.887 17.463 1.00 46.16 237 ARG A O 1
ATOM 1905 N N . ASN A 1 238 ? -3.808 20.253 16.158 1.00 50.53 238 ASN A N 1
ATOM 1906 C CA . ASN A 1 238 ? -5.135 19.645 16.369 1.00 50.53 238 ASN A CA 1
ATOM 1907 C C . ASN A 1 238 ? -5.666 18.789 15.195 1.00 50.53 238 ASN A C 1
ATOM 1909 O O . ASN A 1 238 ? -6.849 18.443 15.179 1.00 50.53 238 ASN A O 1
ATOM 1913 N N . LEU A 1 239 ? -4.838 18.466 14.197 1.00 47.88 239 LEU A N 1
ATOM 1914 C CA . LEU A 1 239 ? -5.313 17.986 12.890 1.00 47.88 239 LEU A CA 1
ATOM 1915 C C . LEU A 1 239 ? -5.044 16.526 12.541 1.00 47.88 239 LEU A C 1
ATOM 1917 O O . LEU A 1 239 ? -5.858 15.931 11.838 1.00 47.88 239 LEU A O 1
ATOM 1921 N N . ASN A 1 240 ? -4.028 15.913 13.141 1.00 53.41 240 ASN A N 1
ATOM 1922 C CA . ASN A 1 240 ? -3.873 14.454 13.125 1.00 53.41 240 ASN A CA 1
ATOM 1923 C C . ASN A 1 240 ? -5.143 13.781 13.672 1.00 53.41 240 ASN A C 1
ATOM 1925 O O . ASN A 1 240 ? -5.619 12.788 13.132 1.00 53.41 240 ASN A O 1
ATOM 1929 N N . ARG A 1 241 ? -5.792 14.436 14.648 1.00 51.84 241 ARG A N 1
ATOM 1930 C CA . ARG A 1 241 ? -7.122 14.072 15.126 1.00 51.84 241 ARG A CA 1
ATOM 1931 C C . ARG A 1 241 ? -8.186 14.117 14.033 1.00 51.84 241 ARG A C 1
ATOM 1933 O O . ARG A 1 241 ? -9.065 13.295 14.101 1.00 51.84 241 ARG A O 1
ATOM 1940 N N . ARG A 1 242 ? -8.181 15.019 13.039 1.00 55.53 242 ARG A N 1
ATOM 1941 C CA . ARG A 1 242 ? -9.248 15.070 12.008 1.00 55.53 242 ARG A CA 1
ATOM 1942 C C . ARG A 1 242 ? -9.132 13.973 10.958 1.00 55.53 242 ARG A C 1
ATOM 1944 O O . ARG A 1 242 ? -10.169 13.447 10.580 1.00 55.53 242 ARG A O 1
ATOM 1951 N N . PHE A 1 243 ? -7.924 13.640 10.502 1.00 59.66 243 PHE A N 1
ATOM 1952 C CA . PHE A 1 243 ? -7.707 12.501 9.600 1.00 59.66 243 PHE A CA 1
ATOM 1953 C C . PHE A 1 243 ? -8.055 11.195 10.321 1.00 59.66 243 PHE A C 1
ATOM 1955 O O . PHE A 1 243 ? -8.948 10.475 9.879 1.00 59.66 243 PHE A O 1
ATOM 1962 N N . MET A 1 244 ? -7.475 10.974 11.509 1.00 64.81 244 MET A N 1
ATOM 1963 C CA . MET A 1 244 ? -7.819 9.820 12.343 1.00 64.81 244 MET A CA 1
ATOM 1964 C C . MET A 1 244 ? -9.309 9.836 12.723 1.00 64.81 244 MET A C 1
ATOM 1966 O O . MET A 1 244 ? -9.966 8.812 12.667 1.00 64.81 244 MET A O 1
ATOM 1970 N N . LYS A 1 245 ? -9.935 10.986 12.972 1.00 63.78 245 LYS A N 1
ATOM 1971 C CA . LYS A 1 245 ? -11.387 11.077 13.208 1.00 63.78 245 LYS A CA 1
ATOM 1972 C C . LYS A 1 245 ? -12.235 10.741 11.991 1.00 63.78 245 LYS A C 1
ATOM 1974 O O . LYS A 1 245 ? -13.252 10.063 12.113 1.00 63.78 245 LYS A O 1
ATOM 1979 N N . ALA A 1 246 ? -11.840 11.228 10.822 1.00 63.28 246 ALA A N 1
ATOM 1980 C CA . ALA A 1 246 ? -12.568 11.011 9.582 1.00 63.28 246 ALA A CA 1
ATOM 1981 C C . ALA A 1 246 ? -12.443 9.571 9.079 1.00 63.28 246 ALA A C 1
ATOM 1983 O O . ALA A 1 246 ? -13.341 9.119 8.387 1.00 63.28 246 ALA A O 1
ATOM 1984 N N . ILE A 1 247 ? -11.366 8.862 9.414 1.00 69.56 247 ILE A N 1
ATOM 1985 C CA . ILE A 1 247 ? -11.086 7.508 8.918 1.00 69.56 247 ILE A CA 1
ATOM 1986 C C . ILE A 1 247 ? -11.377 6.460 9.987 1.00 69.56 247 ILE A C 1
ATOM 1988 O O . ILE A 1 247 ? -11.980 5.438 9.686 1.00 69.56 247 ILE A O 1
ATOM 1992 N N . ILE A 1 248 ? -10.997 6.732 11.235 1.00 73.50 248 ILE A N 1
ATOM 1993 C CA . ILE A 1 248 ? -11.072 5.804 12.366 1.00 73.50 248 ILE A CA 1
ATOM 1994 C C . ILE A 1 248 ? -12.312 6.106 13.192 1.00 73.50 248 ILE A C 1
ATOM 1996 O O . ILE A 1 248 ? -13.204 5.272 13.192 1.00 73.50 248 ILE A O 1
ATOM 2000 N N . GLU A 1 249 ? -12.444 7.282 13.827 1.00 75.50 249 GLU A N 1
ATOM 2001 C CA . GLU A 1 249 ? -13.532 7.526 14.804 1.00 75.50 249 GLU A CA 1
ATOM 2002 C C . GLU A 1 249 ? -14.938 7.267 14.224 1.00 75.50 249 GLU A C 1
ATOM 2004 O O . GLU A 1 249 ? -15.808 6.758 14.926 1.00 75.50 249 GLU A O 1
ATOM 2009 N N . ARG A 1 250 ? -15.173 7.551 12.934 1.00 76.06 250 ARG A N 1
ATOM 2010 C CA . ARG A 1 250 ? -16.472 7.284 12.280 1.00 76.06 250 ARG A CA 1
ATOM 2011 C C . ARG A 1 250 ? -16.834 5.797 12.162 1.00 76.06 250 ARG A C 1
ATOM 2013 O O . ARG A 1 250 ? -18.006 5.445 11.976 1.00 76.06 250 ARG A O 1
ATOM 2020 N N . ASN A 1 251 ? -15.834 4.923 12.215 1.00 79.38 251 ASN A N 1
ATOM 2021 C CA . ASN A 1 251 ? -16.040 3.488 12.096 1.00 79.38 251 ASN A CA 1
ATOM 2022 C C . ASN A 1 251 ? -16.501 2.876 13.418 1.00 79.38 251 ASN A C 1
ATOM 2024 O O . ASN A 1 251 ? -17.220 1.882 13.383 1.00 79.38 251 ASN A O 1
ATOM 2028 N N . TYR A 1 252 ? -16.207 3.510 14.551 1.00 83.44 252 TYR A N 1
ATOM 2029 C CA . TYR A 1 252 ? -16.530 2.992 15.880 1.00 83.44 252 TYR A CA 1
ATOM 2030 C C . TYR A 1 252 ? -17.846 3.557 16.430 1.00 83.44 252 TYR A C 1
ATOM 2032 O O . TYR A 1 252 ? -18.364 4.563 15.929 1.00 83.44 252 TYR A O 1
ATOM 2040 N N . PRO A 1 253 ? -18.423 2.907 17.458 1.00 83.25 253 PRO A N 1
ATOM 2041 C CA . PRO A 1 253 ? -19.597 3.407 18.157 1.00 83.25 253 PRO A CA 1
ATOM 2042 C C . PRO A 1 253 ? -19.435 4.833 18.698 1.00 83.25 253 PRO A C 1
ATOM 2044 O O . PRO A 1 253 ? -18.354 5.307 19.049 1.00 83.25 253 PRO A O 1
ATOM 2047 N N . LYS A 1 254 ? -20.561 5.540 18.817 1.00 82.81 254 LYS A N 1
ATOM 2048 C CA . LYS A 1 254 ? -20.579 6.864 19.441 1.00 82.81 254 LYS A CA 1
ATOM 2049 C C . LYS A 1 254 ? -20.173 6.739 20.912 1.00 82.81 254 LYS A C 1
ATOM 2051 O O . LYS A 1 254 ? -20.809 6.003 21.654 1.00 82.81 254 LYS A O 1
ATOM 2056 N N . GLY A 1 255 ? -19.186 7.529 21.329 1.00 79.81 255 GLY A N 1
ATOM 2057 C CA . GLY A 1 255 ? -18.699 7.551 22.712 1.00 79.81 255 GLY A CA 1
ATOM 2058 C C . GLY A 1 255 ? -17.423 6.743 22.943 1.00 79.81 255 GLY A C 1
ATOM 2059 O O . GLY A 1 255 ? -16.844 6.887 24.013 1.00 79.81 255 GLY A O 1
ATOM 2060 N N . THR A 1 256 ? -16.953 5.976 21.951 1.00 86.62 256 THR A N 1
ATOM 2061 C CA . THR A 1 256 ? -15.636 5.326 21.989 1.00 86.62 256 THR A CA 1
ATOM 2062 C C . THR A 1 256 ? -14.534 6.344 22.286 1.00 86.62 256 THR A C 1
ATOM 2064 O O . THR A 1 256 ? -14.545 7.456 21.744 1.00 86.62 256 THR A O 1
ATOM 2067 N N . GLN A 1 257 ? -13.606 5.972 23.169 1.00 86.06 257 GLN A N 1
ATOM 2068 C CA . GLN A 1 257 ? -12.458 6.802 23.509 1.00 86.06 257 GLN A CA 1
ATOM 2069 C C . GLN A 1 257 ? -11.265 6.437 22.632 1.00 86.06 257 GLN A C 1
ATOM 2071 O O . GLN A 1 257 ? -11.049 5.274 22.295 1.00 86.06 257 GLN A O 1
ATOM 2076 N N . PHE A 1 258 ? -10.511 7.463 22.249 1.00 86.25 258 PHE A N 1
ATOM 2077 C CA . PHE A 1 258 ? -9.355 7.332 21.378 1.00 86.25 258 PHE A CA 1
ATOM 2078 C C . PHE A 1 258 ? -8.167 8.025 22.022 1.00 86.25 258 PHE A C 1
ATOM 2080 O O . PHE A 1 258 ? -8.217 9.227 22.303 1.00 86.25 258 PHE A O 1
ATOM 2087 N N . GLU A 1 259 ? -7.093 7.273 22.206 1.00 87.50 259 GLU A N 1
ATOM 2088 C CA . GLU A 1 259 ? -5.787 7.794 22.572 1.00 87.50 259 GLU A CA 1
ATOM 2089 C C . GLU A 1 259 ? -4.899 7.781 21.326 1.00 87.50 259 GLU A C 1
ATOM 2091 O O . GLU A 1 259 ? -4.728 6.750 20.679 1.00 87.50 259 GLU A O 1
ATOM 2096 N N . HIS A 1 260 ? -4.352 8.939 20.956 1.00 86.06 260 HIS A N 1
ATOM 2097 C CA . HIS A 1 260 ? -3.517 9.077 19.764 1.00 86.06 260 HIS A CA 1
ATOM 2098 C C . HIS A 1 260 ? -2.063 9.334 20.151 1.00 86.06 260 HIS A C 1
ATOM 2100 O O . HIS A 1 260 ? -1.769 10.312 20.842 1.00 86.06 260 HIS A O 1
ATOM 2106 N N . LYS A 1 261 ? -1.153 8.522 19.613 1.00 86.81 261 LYS A N 1
ATOM 2107 C CA . LYS A 1 261 ? 0.297 8.697 19.711 1.00 86.81 261 LYS A CA 1
ATOM 2108 C C . LYS A 1 261 ? 0.876 8.944 18.320 1.00 86.81 261 LYS A C 1
ATOM 2110 O O . LYS A 1 261 ? 0.385 8.416 17.321 1.00 86.81 261 LYS A O 1
ATOM 2115 N N . ARG A 1 262 ? 1.902 9.790 18.246 1.00 86.38 262 ARG A N 1
ATOM 2116 C CA . ARG A 1 262 ? 2.646 10.059 17.013 1.00 86.38 262 ARG A CA 1
ATOM 2117 C C . ARG A 1 262 ? 4.124 9.854 17.276 1.00 86.38 262 ARG A C 1
ATOM 2119 O O . ARG A 1 262 ? 4.660 10.491 18.180 1.00 86.38 262 ARG A O 1
ATOM 2126 N N . PHE A 1 263 ? 4.749 9.064 16.423 1.00 88.25 263 PHE A N 1
ATOM 2127 C CA . PHE A 1 263 ? 6.190 8.927 16.338 1.00 88.25 263 PHE A CA 1
ATOM 2128 C C . PHE A 1 263 ? 6.706 9.715 15.139 1.00 88.25 263 PHE A C 1
ATOM 2130 O O . PHE A 1 263 ? 6.018 9.841 14.120 1.00 88.25 263 PHE A O 1
ATOM 2137 N N . THR A 1 264 ? 7.898 10.277 15.287 1.00 88.50 264 THR A N 1
ATOM 2138 C CA . THR A 1 264 ? 8.611 10.968 14.217 1.00 88.50 264 THR A CA 1
ATOM 2139 C C . THR A 1 264 ? 10.019 10.410 14.198 1.00 88.50 264 THR A C 1
ATOM 2141 O O . THR A 1 264 ? 10.739 10.554 15.181 1.00 88.50 264 THR A O 1
ATOM 2144 N N . PHE A 1 265 ? 10.357 9.769 13.091 1.00 88.50 265 PHE A N 1
ATOM 2145 C CA . PHE A 1 265 ? 11.648 9.155 12.829 1.00 88.50 265 PHE A CA 1
ATOM 2146 C C . PHE A 1 265 ? 12.284 9.833 11.625 1.00 88.50 265 PHE A C 1
ATOM 2148 O O . PHE A 1 265 ? 11.601 10.537 10.881 1.00 88.50 265 PHE A O 1
ATOM 2155 N N . THR A 1 266 ? 13.566 9.583 11.411 1.00 84.69 266 THR A N 1
ATOM 2156 C CA . THR A 1 266 ? 14.263 9.973 10.189 1.00 84.69 266 THR A CA 1
ATOM 2157 C C . THR A 1 266 ? 14.626 8.695 9.447 1.00 84.69 266 THR A C 1
ATOM 2159 O O . THR A 1 266 ? 15.228 7.796 10.030 1.00 84.69 266 THR A O 1
ATOM 2162 N N . ASP A 1 267 ? 14.212 8.593 8.188 1.00 78.75 267 ASP A N 1
ATOM 2163 C CA . ASP A 1 267 ? 14.545 7.462 7.335 1.00 78.75 267 ASP A CA 1
ATOM 2164 C C . ASP A 1 267 ? 16.024 7.471 6.952 1.00 78.75 267 ASP A C 1
ATOM 2166 O O . ASP A 1 267 ? 16.779 8.413 7.212 1.00 78.75 267 ASP A O 1
ATOM 2170 N N . PHE A 1 268 ? 16.452 6.399 6.301 1.00 71.00 268 PHE A N 1
ATOM 2171 C CA . PHE A 1 268 ? 17.846 6.232 5.914 1.00 71.00 268 PHE A CA 1
ATOM 2172 C C . PHE A 1 268 ? 18.339 7.259 4.874 1.00 71.00 268 PHE A C 1
ATOM 2174 O O . PHE A 1 268 ? 19.547 7.430 4.706 1.00 71.00 268 PHE A O 1
ATOM 2181 N N . ASN A 1 269 ? 17.428 7.986 4.216 1.00 69.31 269 ASN A N 1
ATOM 2182 C CA . ASN A 1 269 ? 17.739 9.073 3.288 1.00 69.31 269 ASN A CA 1
ATOM 2183 C C . ASN A 1 269 ? 17.769 10.452 3.971 1.00 69.31 269 ASN A C 1
ATOM 2185 O O . ASN A 1 269 ? 18.023 11.454 3.302 1.00 69.31 269 ASN A O 1
ATOM 2189 N N . GLY A 1 270 ? 17.548 10.521 5.287 1.00 74.75 270 GLY A N 1
ATOM 2190 C CA . GLY A 1 270 ? 17.481 11.781 6.025 1.00 74.75 270 GLY A CA 1
ATOM 2191 C C . GLY A 1 270 ? 16.119 12.472 5.939 1.00 74.75 270 GLY A C 1
ATOM 2192 O O . GLY A 1 270 ? 16.007 13.625 6.354 1.00 74.75 270 GLY A O 1
ATOM 2193 N N . GLU A 1 271 ? 15.099 11.795 5.409 1.00 78.88 271 GLU A N 1
ATOM 2194 C CA . GLU A 1 271 ? 13.740 12.318 5.302 1.00 78.88 271 GLU A CA 1
ATOM 2195 C C . GLU A 1 271 ? 12.908 11.868 6.502 1.00 78.88 271 GLU A C 1
ATOM 2197 O O . GLU A 1 271 ? 12.982 10.728 6.953 1.00 78.88 271 GLU A O 1
ATOM 2202 N N . ASP A 1 272 ? 12.071 12.753 7.026 1.00 82.50 272 ASP A N 1
ATOM 2203 C CA . ASP A 1 272 ? 11.227 12.409 8.163 1.00 82.50 272 ASP A CA 1
ATOM 2204 C C . ASP A 1 272 ? 10.157 11.361 7.779 1.00 82.50 272 ASP A C 1
ATOM 2206 O O . ASP A 1 272 ? 9.543 11.401 6.708 1.00 82.50 272 ASP A O 1
ATOM 2210 N N . ILE A 1 273 ? 9.866 10.449 8.704 1.00 83.19 273 ILE A N 1
ATOM 2211 C CA . ILE A 1 273 ? 8.761 9.489 8.642 1.00 83.19 273 ILE A CA 1
ATOM 2212 C C . ILE A 1 273 ? 7.905 9.631 9.891 1.00 83.19 273 ILE A C 1
ATOM 2214 O O . ILE A 1 273 ? 8.383 9.785 11.014 1.00 83.19 273 ILE A O 1
ATOM 2218 N N . LEU A 1 274 ? 6.595 9.586 9.689 1.00 85.19 274 LEU A N 1
ATOM 2219 C CA . LEU A 1 274 ? 5.585 9.734 10.720 1.00 85.19 274 LEU A CA 1
ATOM 2220 C C . LEU A 1 274 ? 4.804 8.431 10.849 1.00 85.19 274 LEU A C 1
ATOM 2222 O O . LEU A 1 274 ? 4.201 7.963 9.882 1.00 85.19 274 LEU A O 1
ATOM 2226 N N . ILE A 1 275 ? 4.749 7.892 12.065 1.00 87.69 275 ILE A N 1
ATOM 2227 C CA . ILE A 1 275 ? 3.822 6.815 12.415 1.00 87.69 275 ILE A CA 1
ATOM 2228 C C . ILE A 1 275 ? 2.771 7.361 13.367 1.00 87.69 275 ILE A C 1
ATOM 2230 O O . ILE A 1 275 ? 3.071 7.941 14.412 1.00 87.69 275 ILE A O 1
ATOM 2234 N N . TYR A 1 276 ? 1.517 7.150 12.998 1.00 86.12 276 TYR A N 1
ATOM 2235 C CA . TYR A 1 276 ? 0.354 7.482 13.796 1.00 86.12 276 TYR A CA 1
ATOM 2236 C C . TYR A 1 276 ? -0.247 6.211 14.360 1.00 86.12 276 TYR A C 1
ATOM 2238 O O . TYR A 1 276 ? -0.628 5.319 13.605 1.00 86.12 276 TYR A O 1
ATOM 2246 N N . LEU A 1 277 ? -0.388 6.169 15.679 1.00 88.81 277 LEU A N 1
ATOM 2247 C CA . LEU A 1 277 ? -1.033 5.082 16.390 1.00 88.81 277 LEU A CA 1
ATOM 2248 C C . LEU A 1 277 ? -2.266 5.608 17.117 1.00 88.81 277 LEU A C 1
ATOM 2250 O O . LEU A 1 277 ? -2.226 6.651 17.767 1.00 88.81 277 LEU A O 1
ATOM 2254 N N . SER A 1 278 ? -3.378 4.894 16.993 1.00 89.50 278 SER A N 1
ATOM 2255 C CA . SER A 1 278 ? -4.581 5.129 17.788 1.00 89.50 278 SER A CA 1
ATOM 2256 C C . SER A 1 278 ? -4.919 3.894 18.592 1.00 89.50 278 SER A C 1
ATOM 2258 O O . SER A 1 278 ? -5.183 2.841 18.014 1.00 89.50 278 SER A O 1
ATOM 2260 N N . LYS A 1 279 ? -4.937 4.054 19.911 1.00 90.44 279 LYS A N 1
ATOM 2261 C CA . LYS A 1 279 ? -5.513 3.106 20.852 1.00 90.44 279 LYS A CA 1
ATOM 2262 C C . LYS A 1 279 ? -6.987 3.423 21.041 1.00 90.44 279 LYS A C 1
ATOM 2264 O O . LYS A 1 279 ? -7.373 4.587 21.151 1.00 90.44 279 LYS A O 1
ATOM 2269 N N . ILE A 1 280 ? -7.797 2.375 20.992 1.00 88.94 280 ILE A N 1
ATOM 2270 C CA . ILE A 1 280 ? -9.248 2.462 21.029 1.00 88.94 280 ILE A CA 1
ATOM 2271 C C . ILE A 1 280 ? -9.711 1.707 22.260 1.00 88.94 280 ILE A C 1
ATOM 2273 O O . ILE A 1 280 ? -9.570 0.488 22.330 1.00 88.94 280 ILE A O 1
ATOM 2277 N N . ASP A 1 281 ? -10.272 2.445 23.209 1.00 82.44 281 ASP A N 1
ATOM 2278 C CA . ASP A 1 281 ? -10.824 1.872 24.425 1.00 82.44 281 ASP A CA 1
ATOM 2279 C C . ASP A 1 281 ? -12.353 1.872 24.303 1.00 82.44 281 ASP A C 1
ATOM 2281 O O . ASP A 1 281 ? -12.995 2.920 24.120 1.00 82.44 281 ASP A O 1
ATOM 2285 N N . GLU A 1 282 ? -12.953 0.680 24.359 1.00 64.38 282 GLU A N 1
ATOM 2286 C CA . GLU A 1 282 ? -14.402 0.568 24.496 1.00 64.38 282 GLU A CA 1
ATOM 2287 C C . GLU A 1 282 ? -14.806 1.118 25.866 1.00 64.38 282 GLU A C 1
ATOM 2289 O O . GLU A 1 282 ? -14.243 0.755 26.900 1.00 64.38 282 GLU A O 1
ATOM 2294 N N . VAL A 1 283 ? -15.785 2.023 25.879 1.00 52.06 283 VAL A N 1
ATOM 2295 C CA . VAL A 1 283 ? -16.399 2.442 27.138 1.00 52.06 283 VAL A CA 1
ATOM 2296 C C . VAL A 1 283 ? -17.266 1.281 27.616 1.00 52.06 283 VAL A C 1
ATOM 2298 O O . VAL A 1 283 ? -18.184 0.881 26.899 1.00 52.06 283 VAL A O 1
ATOM 2301 N N . ALA A 1 284 ? -16.921 0.747 28.790 1.00 46.44 284 ALA A N 1
ATOM 2302 C CA . ALA A 1 284 ? -17.675 -0.280 29.509 1.00 46.44 284 ALA A CA 1
ATOM 2303 C C . ALA A 1 284 ? -19.139 0.117 29.762 1.00 46.44 284 ALA A C 1
ATOM 2305 O O . ALA A 1 284 ? -19.402 1.323 29.993 1.00 46.44 284 ALA A O 1
#

Radius of gyration: 18.62 Å; chains: 1; bounding box: 50×43×53 Å

pLDDT: mean 82.62, std 13.85, range [34.81, 96.88]

Foldseek 3Di:
DWDFDWFDPDDQLADLQCLLVLLLQVLQVQQVCCDPPNVFHKFWDWDDADSNDSLRSSVVSSLCVVCVRQKGFGTQDLQWTWIDRPGITMITNFDPVLSSVLSSCLLADLQKFKWWAFPVRDIARSVVPGGDDNPTNTFKIWIKGKDALVCLVVVLVNCCSWDDPVLSVVVVVVVNPWRMEIEREDTDGNPDDLLDPDPRLLVSLVVVLVSCPPVDTQKYKYKDFARGSQHVVDVDPCRVCVSCCSRPVVSDDPPKDKDKDKDWDQGSVRGIMIMIMIGIDDDD

Sequence (284 aa):
MNTELGTIETEPIYEKADIPSLAAALTIYVTAFSKPPFNEKWTVQEGDFNPEEFEDLNSFLINVLDKPQDLIINSIANDKQINQFRDIKFETVYPLNKIISSYAEALRDPEAVLLLKGNSNDIYRLSEGERINANTSPTAVARFVNYSPEKINSLKSEISSYLSDEDIQEVMNDLLDANRILYLAETVNLNENILQLGSFTRQSTDIYKEKYGKKLPDRVMYLTKPGTEVERNNGKRNLNRRFMKAIIERNYPKGTQFEHKRFTFTDFNGEDILIYLSKIDEVA